Protein AF-A0A817LER4-F1 (afdb_monomer_lite)

pLDDT: mean 85.44, std 12.54, range [28.0, 98.25]

Structure (mmCIF, N/CA/C/O backbone):
data_AF-A0A817LER4-F1
#
_entry.id   AF-A0A817LER4-F1
#
loop_
_atom_site.group_PDB
_atom_site.id
_atom_site.type_symbol
_atom_site.label_atom_id
_atom_site.label_alt_id
_atom_site.label_comp_id
_atom_site.label_asym_id
_atom_site.label_entity_id
_atom_site.label_seq_id
_atom_site.pdbx_PDB_ins_code
_atom_site.Cartn_x
_atom_site.Cartn_y
_atom_site.Cartn_z
_atom_site.occupancy
_atom_site.B_iso_or_equiv
_atom_site.auth_seq_id
_atom_site.auth_comp_id
_atom_site.auth_asym_id
_atom_site.auth_atom_id
_atom_site.pdbx_PDB_model_num
ATOM 1 N N . MET A 1 1 ? 53.624 -15.789 -21.672 1.00 34.59 1 MET A N 1
ATOM 2 C CA . MET A 1 1 ? 54.115 -14.836 -20.657 1.00 34.59 1 MET A CA 1
ATOM 3 C C . MET A 1 1 ? 54.129 -13.471 -21.321 1.00 34.59 1 MET A C 1
ATOM 5 O O . MET A 1 1 ? 54.589 -13.402 -22.451 1.00 34.59 1 MET A O 1
ATOM 9 N N . ILE A 1 2 ? 53.613 -12.456 -20.626 1.00 28.00 2 ILE A N 1
ATOM 10 C CA . ILE A 1 2 ? 53.257 -11.099 -21.088 1.00 28.00 2 ILE A CA 1
ATOM 11 C C . ILE A 1 2 ? 51.826 -11.000 -21.645 1.00 28.00 2 ILE A C 1
ATOM 13 O O . ILE A 1 2 ? 51.548 -11.033 -22.838 1.00 28.00 2 ILE A O 1
ATOM 17 N N . THR A 1 3 ? 50.937 -10.946 -20.659 1.00 30.05 3 THR A N 1
ATOM 18 C CA . THR A 1 3 ? 49.631 -10.292 -20.584 1.00 30.05 3 THR A CA 1
ATOM 19 C C . THR A 1 3 ? 49.675 -8.839 -21.076 1.00 30.05 3 THR A C 1
ATOM 21 O O . THR A 1 3 ? 50.495 -8.068 -20.588 1.00 30.05 3 THR A O 1
ATOM 24 N N . HIS A 1 4 ? 48.749 -8.458 -21.956 1.00 29.52 4 HIS A N 1
ATOM 25 C CA . HIS A 1 4 ? 48.287 -7.074 -22.111 1.00 29.52 4 HIS A CA 1
ATOM 26 C C . HIS A 1 4 ? 46.760 -7.073 -21.941 1.00 29.52 4 HIS A C 1
ATOM 28 O O . HIS A 1 4 ? 46.001 -6.988 -22.900 1.00 29.52 4 HIS A O 1
ATOM 34 N N . GLU A 1 5 ? 46.321 -7.255 -20.693 1.00 28.02 5 GLU A N 1
ATOM 35 C CA . GLU A 1 5 ? 45.076 -6.662 -20.198 1.00 28.02 5 GLU A CA 1
ATOM 36 C C . GLU A 1 5 ? 45.418 -5.206 -19.863 1.00 28.02 5 GLU A C 1
ATOM 38 O O . GLU A 1 5 ? 45.852 -4.895 -18.757 1.00 28.02 5 GLU A O 1
ATOM 43 N N . GLU A 1 6 ? 45.343 -4.322 -20.857 1.00 29.69 6 GLU A N 1
ATOM 44 C CA . GLU A 1 6 ? 45.479 -2.881 -20.635 1.00 29.69 6 GLU A CA 1
ATOM 45 C C . GLU A 1 6 ? 44.135 -2.312 -20.158 1.00 29.69 6 GLU A C 1
ATOM 47 O O . GLU A 1 6 ? 43.203 -2.135 -20.938 1.00 29.69 6 GLU A O 1
ATOM 52 N N . ASP A 1 7 ? 44.040 -2.087 -18.845 1.00 28.27 7 ASP A N 1
ATOM 53 C CA . ASP A 1 7 ? 43.543 -0.862 -18.194 1.00 28.27 7 ASP A CA 1
ATOM 54 C C . ASP A 1 7 ? 42.328 -0.118 -18.805 1.00 28.27 7 ASP A C 1
ATOM 56 O O . ASP A 1 7 ? 42.275 1.113 -18.804 1.00 28.27 7 ASP A O 1
ATOM 60 N N . PHE A 1 8 ? 41.276 -0.818 -19.238 1.00 36.69 8 PHE A N 1
ATOM 61 C CA . PHE A 1 8 ? 39.975 -0.176 -19.514 1.00 36.69 8 PHE A CA 1
ATOM 62 C C . PHE A 1 8 ? 39.116 0.063 -18.256 1.00 36.69 8 PHE A C 1
ATOM 64 O O . PHE A 1 8 ? 38.039 0.653 -18.338 1.00 36.69 8 PHE A O 1
ATOM 71 N N . ASP A 1 9 ? 39.592 -0.340 -17.076 1.00 36.16 9 ASP A N 1
ATOM 72 C CA . ASP A 1 9 ? 38.748 -0.506 -15.886 1.00 36.16 9 ASP A CA 1
ATOM 73 C C . ASP A 1 9 ? 38.544 0.755 -15.019 1.00 36.16 9 ASP A C 1
ATOM 75 O O . ASP A 1 9 ? 37.943 0.687 -13.945 1.00 36.16 9 ASP A O 1
ATOM 79 N N . LYS A 1 10 ? 39.012 1.938 -15.449 1.00 40.97 10 LYS A N 1
ATOM 80 C CA . LYS A 1 10 ? 38.871 3.192 -14.667 1.00 40.97 10 LYS A CA 1
ATOM 81 C C . LYS A 1 10 ? 38.638 4.465 -15.489 1.00 40.97 10 LYS A C 1
ATOM 83 O O . LYS A 1 10 ? 39.016 5.555 -15.059 1.00 40.97 10 LYS A O 1
ATOM 88 N N . ALA A 1 11 ? 37.997 4.380 -16.650 1.00 45.31 11 ALA A N 1
ATOM 89 C CA . ALA A 1 11 ? 37.518 5.591 -17.315 1.00 45.31 11 ALA A CA 1
ATOM 90 C C . ALA A 1 11 ? 36.186 6.036 -16.684 1.00 45.31 11 ALA A C 1
ATOM 92 O O . ALA A 1 11 ? 35.140 5.453 -16.965 1.00 45.31 11 ALA A O 1
ATOM 93 N N . ASN A 1 12 ? 36.207 7.076 -15.841 1.00 52.34 12 ASN A N 1
ATOM 94 C CA . ASN A 1 12 ? 34.983 7.817 -15.528 1.00 52.34 12 ASN A CA 1
ATOM 95 C C . ASN A 1 12 ? 34.449 8.382 -16.846 1.00 52.34 12 ASN A C 1
ATOM 97 O O . ASN A 1 12 ? 35.072 9.254 -17.457 1.00 52.34 12 ASN A O 1
ATOM 101 N N . LEU A 1 13 ? 33.321 7.852 -17.313 1.00 62.56 13 LEU A N 1
ATOM 102 C CA . LEU A 1 13 ? 32.729 8.260 -18.578 1.00 62.56 13 LEU A CA 1
ATOM 103 C C . LEU A 1 13 ? 32.044 9.619 -18.372 1.00 62.56 13 LEU A C 1
ATOM 105 O O . LEU A 1 13 ? 30.875 9.692 -18.008 1.00 62.56 13 LEU A O 1
ATOM 109 N N . VAL A 1 14 ? 32.791 10.710 -18.545 1.00 65.00 14 VAL A N 1
ATOM 110 C CA . VAL A 1 14 ? 32.257 12.077 -18.487 1.00 65.00 14 VAL A CA 1
ATOM 111 C C . VAL A 1 14 ? 32.094 12.580 -19.916 1.00 65.00 14 VAL A C 1
ATOM 113 O O . VAL A 1 14 ? 33.062 12.943 -20.581 1.00 65.00 14 VAL A O 1
ATOM 116 N N . LEU A 1 15 ? 30.857 12.563 -20.413 1.00 71.38 15 LEU A N 1
ATOM 117 C CA . LEU A 1 15 ? 30.540 13.064 -21.749 1.00 71.38 15 LEU A CA 1
ATOM 118 C C . LEU A 1 15 ? 30.498 14.597 -21.748 1.00 71.38 15 LEU A C 1
ATOM 120 O O . LEU A 1 15 ? 29.840 15.213 -20.910 1.00 71.38 15 LEU A O 1
ATOM 124 N N . THR A 1 16 ? 31.171 15.217 -22.715 1.00 80.81 16 THR A N 1
ATOM 125 C CA . THR A 1 16 ? 31.078 16.663 -22.963 1.00 80.81 16 THR A CA 1
ATOM 126 C C . THR A 1 16 ? 29.700 17.039 -23.522 1.00 80.81 16 THR A C 1
ATOM 128 O O . THR A 1 16 ? 29.021 16.219 -24.137 1.00 80.81 16 THR A O 1
ATOM 131 N N . VAL A 1 17 ? 29.293 18.305 -23.387 1.00 78.94 17 VAL A N 1
ATOM 132 C CA . VAL A 1 17 ? 27.996 18.788 -23.910 1.00 78.94 17 VAL A CA 1
ATOM 133 C C . VAL A 1 17 ? 27.855 18.544 -25.421 1.00 78.94 17 VAL A C 1
ATOM 135 O O . VAL A 1 17 ? 26.780 18.176 -25.894 1.00 78.94 17 VAL A O 1
ATOM 138 N N . ASP A 1 18 ? 28.938 18.686 -26.186 1.00 76.81 18 ASP A N 1
ATOM 139 C CA . ASP A 1 18 ? 28.910 18.483 -27.639 1.00 76.81 18 ASP A CA 1
ATOM 140 C C . ASP A 1 18 ? 28.804 17.002 -28.025 1.00 76.81 18 ASP A C 1
ATOM 142 O O . ASP A 1 18 ? 28.073 16.657 -28.954 1.00 76.81 18 ASP A O 1
ATOM 146 N N . THR A 1 19 ? 29.455 16.106 -27.274 1.00 79.75 19 THR A N 1
ATOM 147 C CA . THR A 1 19 ? 29.302 14.654 -27.486 1.00 79.75 19 THR A CA 1
ATOM 148 C C . THR A 1 19 ? 27.905 14.176 -27.101 1.00 79.75 19 THR A C 1
ATOM 150 O O . THR A 1 19 ? 27.324 13.369 -27.823 1.00 79.75 19 THR A O 1
ATOM 153 N N . GLN A 1 20 ? 27.312 14.732 -26.040 1.00 80.25 20 GLN A N 1
ATOM 154 C CA . GLN A 1 20 ? 25.918 14.462 -25.677 1.00 80.25 20 GLN A CA 1
ATOM 155 C C . GLN A 1 20 ? 24.945 14.900 -26.777 1.00 80.25 20 GLN A C 1
ATOM 157 O O . GLN A 1 20 ? 24.068 14.127 -27.150 1.00 80.25 20 GLN A O 1
ATOM 162 N N . ARG A 1 21 ? 25.122 16.096 -27.354 1.00 80.38 21 ARG A N 1
ATOM 163 C CA . ARG A 1 21 ? 24.290 16.564 -28.479 1.00 80.38 21 ARG A CA 1
ATOM 164 C C . ARG A 1 21 ? 24.434 15.682 -29.719 1.00 80.38 21 ARG A C 1
ATOM 166 O O . ARG A 1 21 ? 23.433 15.379 -30.363 1.00 80.38 21 ARG A O 1
ATOM 173 N N . GLY A 1 22 ? 25.655 15.251 -30.038 1.00 80.12 22 GLY A N 1
ATOM 174 C CA . GLY A 1 22 ? 25.903 14.326 -31.147 1.00 80.12 22 GLY A CA 1
ATOM 175 C C . GLY A 1 22 ? 25.217 12.971 -30.946 1.00 80.12 22 GLY A C 1
ATOM 176 O O . GLY A 1 22 ? 24.545 12.478 -31.848 1.00 80.12 22 GLY A O 1
ATOM 177 N N . LEU A 1 23 ? 25.322 12.400 -29.743 1.00 81.69 23 LEU A N 1
ATOM 178 C CA . LEU A 1 23 ? 24.654 11.145 -29.384 1.00 81.69 23 LEU A CA 1
ATOM 179 C C . LEU A 1 23 ? 23.129 11.275 -29.380 1.00 81.69 23 LEU A C 1
ATOM 181 O O . LEU A 1 23 ? 22.441 10.366 -29.838 1.00 81.69 23 LEU A O 1
ATOM 185 N N . GLN A 1 24 ? 22.600 12.411 -28.926 1.00 82.75 24 GLN A N 1
ATOM 186 C CA . GLN A 1 24 ? 21.171 12.693 -28.990 1.00 82.75 24 GLN A CA 1
ATOM 187 C C . GLN A 1 24 ? 20.670 12.692 -30.441 1.00 82.75 24 GLN A C 1
ATOM 189 O O . GLN A 1 24 ? 19.695 12.013 -30.743 1.00 82.75 24 GLN A O 1
ATOM 194 N N . ALA A 1 25 ? 21.370 13.378 -31.350 1.00 81.31 25 ALA A N 1
ATOM 195 C CA . ALA A 1 25 ? 21.003 13.402 -32.766 1.00 81.31 25 ALA A CA 1
ATOM 196 C C . ALA A 1 25 ? 21.067 12.007 -33.415 1.00 81.31 25 ALA A C 1
ATOM 198 O O . ALA A 1 25 ? 20.229 11.675 -34.252 1.00 81.31 25 ALA A O 1
ATOM 199 N N . LEU A 1 26 ? 22.031 11.171 -33.011 1.00 82.19 26 LEU A N 1
ATOM 200 C CA . LEU A 1 26 ? 22.108 9.778 -33.456 1.00 82.19 26 LEU A CA 1
ATOM 201 C C . LEU A 1 26 ? 20.931 8.943 -32.941 1.00 82.19 26 LEU A C 1
ATOM 203 O O . LEU A 1 26 ? 20.368 8.172 -33.713 1.00 82.19 26 LEU A O 1
ATOM 207 N N . LEU A 1 27 ? 20.535 9.104 -31.676 1.00 81.31 27 LEU A N 1
ATOM 208 C CA . LEU A 1 27 ? 19.360 8.428 -31.119 1.00 81.31 27 LEU A CA 1
ATOM 209 C C . LEU A 1 27 ? 18.079 8.858 -31.837 1.00 81.31 27 LEU A C 1
ATOM 211 O O . LEU A 1 27 ? 17.308 8.000 -32.256 1.00 81.31 27 LEU A O 1
ATOM 215 N N . ASP A 1 28 ? 17.888 10.158 -32.056 1.00 81.62 28 ASP A N 1
ATOM 216 C CA . ASP A 1 28 ? 16.735 10.681 -32.796 1.00 81.62 28 ASP A CA 1
ATOM 217 C C . ASP A 1 28 ? 16.697 10.124 -34.233 1.00 81.62 28 ASP A C 1
ATOM 219 O O . ASP A 1 28 ? 15.633 9.768 -34.742 1.00 81.62 28 ASP A O 1
ATOM 223 N N . TYR A 1 29 ? 17.861 9.963 -34.873 1.00 81.50 29 TYR A N 1
ATOM 224 C CA . TYR A 1 29 ? 17.974 9.346 -36.195 1.00 81.50 29 TYR A CA 1
ATOM 225 C C . TYR A 1 29 ? 17.681 7.836 -36.183 1.00 81.50 29 TYR A C 1
ATOM 227 O O . TYR A 1 29 ? 16.983 7.346 -37.067 1.00 81.50 29 TYR A O 1
ATOM 235 N N . ILE A 1 30 ? 18.148 7.094 -35.174 1.00 78.88 30 ILE A N 1
ATOM 236 C CA . ILE A 1 30 ? 17.827 5.666 -34.978 1.00 78.88 30 ILE A CA 1
ATOM 237 C C . ILE A 1 30 ? 16.314 5.473 -34.825 1.00 78.88 30 ILE A C 1
ATOM 239 O O . ILE A 1 30 ? 15.735 4.581 -35.450 1.00 78.88 30 ILE A O 1
ATOM 243 N N . ILE A 1 31 ? 15.669 6.341 -34.040 1.00 76.50 31 ILE A N 1
ATOM 244 C CA . ILE A 1 31 ? 14.214 6.347 -33.851 1.00 76.50 31 ILE A CA 1
ATOM 245 C C . ILE A 1 31 ? 13.513 6.662 -35.180 1.00 76.50 31 ILE A C 1
ATOM 247 O O . ILE A 1 31 ? 12.566 5.970 -35.553 1.00 76.50 31 ILE A O 1
ATOM 251 N N . TYR A 1 32 ? 14.001 7.658 -35.928 1.00 79.50 32 TYR A N 1
ATOM 252 C CA . TYR A 1 32 ? 13.469 8.027 -37.244 1.00 79.50 32 TYR A CA 1
ATOM 253 C C . TYR A 1 32 ? 13.571 6.893 -38.276 1.00 79.50 32 TYR A C 1
ATOM 255 O O . TYR A 1 32 ? 12.651 6.698 -39.069 1.00 79.50 32 TYR A O 1
ATOM 263 N N . LEU A 1 33 ? 14.654 6.110 -38.245 1.00 79.50 33 LEU A N 1
ATOM 264 C CA . LEU A 1 33 ? 14.841 4.943 -39.113 1.00 79.50 33 LEU A CA 1
ATOM 265 C C . LEU A 1 33 ? 13.894 3.775 -38.788 1.00 79.50 33 LEU A C 1
ATOM 267 O O . LEU A 1 33 ? 13.861 2.797 -39.533 1.00 79.50 33 LEU A O 1
ATOM 271 N N . GLY A 1 34 ? 13.121 3.859 -37.701 1.00 72.75 34 GLY A N 1
ATOM 272 C CA . GLY A 1 34 ? 12.169 2.823 -37.311 1.00 72.75 34 GLY A CA 1
ATOM 273 C C . GLY A 1 34 ? 12.826 1.577 -36.719 1.00 72.75 34 GLY A C 1
ATOM 274 O O . GLY A 1 34 ? 12.199 0.516 -36.699 1.00 72.75 34 GLY A O 1
ATOM 275 N N . ILE A 1 35 ? 14.069 1.689 -36.231 1.00 75.44 35 ILE A N 1
ATOM 276 C CA . ILE A 1 35 ? 14.719 0.605 -35.489 1.00 75.44 35 ILE A CA 1
ATOM 277 C C . ILE A 1 35 ? 13.890 0.349 -34.230 1.00 75.44 35 ILE A C 1
ATOM 279 O O . ILE A 1 35 ? 13.646 1.250 -33.418 1.00 75.44 35 ILE A O 1
ATOM 283 N N . LYS A 1 36 ? 13.409 -0.887 -34.089 1.00 69.81 36 LYS A N 1
ATOM 284 C CA . LYS A 1 36 ? 12.540 -1.267 -32.977 1.00 69.81 36 LYS A CA 1
ATOM 285 C C . LYS A 1 36 ? 13.350 -1.336 -31.690 1.00 69.81 36 LYS A C 1
ATOM 287 O O . LYS A 1 36 ? 14.456 -1.872 -31.678 1.00 69.81 36 LYS A O 1
ATOM 292 N N . ALA A 1 37 ? 12.747 -0.891 -30.589 1.00 70.69 37 ALA A N 1
ATOM 293 C CA . ALA A 1 37 ? 13.345 -0.991 -29.257 1.00 70.69 37 ALA A CA 1
ATOM 294 C C . ALA A 1 37 ? 13.831 -2.413 -28.930 1.00 70.69 37 ALA A C 1
ATOM 296 O O . ALA A 1 37 ? 14.888 -2.579 -28.326 1.00 70.69 37 ALA A O 1
ATOM 297 N N . ASN A 1 38 ? 13.111 -3.429 -29.412 1.00 68.88 38 ASN A N 1
ATOM 298 C CA . ASN A 1 38 ? 13.423 -4.846 -29.215 1.00 68.88 38 ASN A CA 1
ATOM 299 C C . ASN A 1 38 ? 14.817 -5.264 -29.702 1.00 68.88 38 ASN A C 1
ATOM 301 O O . ASN A 1 38 ? 15.388 -6.206 -29.170 1.00 68.88 38 ASN A O 1
ATOM 305 N N . GLU A 1 39 ? 15.383 -4.587 -30.700 1.00 70.94 39 GLU A N 1
ATOM 306 C CA . GLU A 1 39 ? 16.699 -4.956 -31.236 1.00 70.94 39 GLU A CA 1
ATOM 307 C C . GLU A 1 39 ? 17.850 -4.416 -30.377 1.00 70.94 39 GLU A C 1
ATOM 309 O O . GLU A 1 39 ? 18.959 -4.944 -30.411 1.00 70.94 39 GLU A O 1
ATOM 314 N N . VAL A 1 40 ? 17.594 -3.381 -29.572 1.00 71.38 40 VAL A N 1
ATOM 315 C CA . VAL A 1 40 ? 18.627 -2.681 -28.792 1.00 71.38 40 VAL A CA 1
ATOM 316 C C . VAL A 1 40 ? 18.485 -2.945 -27.290 1.00 71.38 40 VAL A C 1
ATOM 318 O O . VAL A 1 40 ? 19.470 -2.948 -26.555 1.00 71.38 40 VAL A O 1
ATOM 321 N N . LEU A 1 41 ? 17.271 -3.205 -26.808 1.00 72.56 41 LEU A N 1
ATOM 322 C CA . LEU A 1 41 ? 16.979 -3.439 -25.393 1.00 72.56 41 LEU A CA 1
ATOM 323 C C . LEU A 1 41 ? 17.738 -4.592 -24.730 1.00 72.56 41 LEU A C 1
ATOM 325 O O . LEU A 1 41 ? 18.143 -4.411 -23.580 1.00 72.56 41 LEU A O 1
ATOM 329 N N . PRO A 1 42 ? 18.028 -5.722 -25.402 1.00 74.50 42 PRO A N 1
ATOM 330 C CA . PRO A 1 42 ? 18.864 -6.765 -24.811 1.00 74.50 42 PRO A CA 1
ATOM 331 C C . PRO A 1 42 ? 20.236 -6.249 -24.353 1.00 74.50 42 PRO A C 1
ATOM 333 O O . PRO A 1 42 ? 20.791 -6.756 -23.380 1.00 74.50 42 PRO A O 1
ATOM 336 N N . TYR A 1 43 ? 20.766 -5.199 -24.993 1.00 74.00 43 TYR A N 1
ATOM 337 C CA . TYR A 1 43 ? 22.017 -4.552 -24.588 1.00 74.00 43 TYR A CA 1
ATOM 338 C C . TYR A 1 43 ? 21.854 -3.652 -23.353 1.00 74.00 43 TYR A C 1
ATOM 340 O O . TYR A 1 43 ? 22.797 -3.508 -22.577 1.00 74.00 43 TYR A O 1
ATOM 348 N N . PHE A 1 44 ? 20.662 -3.093 -23.117 1.00 72.31 44 PHE A N 1
ATOM 349 C CA . PHE A 1 44 ? 20.359 -2.314 -21.908 1.00 72.31 44 PHE A CA 1
ATOM 350 C C . PHE A 1 44 ? 20.253 -3.189 -20.654 1.00 72.31 44 PHE A C 1
ATOM 352 O O . PHE A 1 44 ? 20.503 -2.700 -19.553 1.00 72.31 44 PHE A O 1
ATOM 359 N N . PHE A 1 45 ? 19.913 -4.470 -20.812 1.00 71.38 45 PHE A N 1
ATOM 360 C CA . PHE A 1 45 ? 19.793 -5.429 -19.708 1.00 71.38 45 PHE A CA 1
ATOM 361 C C . PHE A 1 45 ? 21.112 -6.106 -19.324 1.00 71.38 45 PHE A C 1
ATOM 363 O O . PHE A 1 45 ? 21.148 -6.882 -18.369 1.00 71.38 45 PHE A O 1
ATOM 370 N N . GLN A 1 46 ? 22.205 -5.816 -20.034 1.00 70.75 46 GLN A N 1
ATOM 371 C CA . GLN A 1 46 ? 23.510 -6.378 -19.709 1.00 70.75 46 GLN A CA 1
ATOM 372 C C . GLN A 1 46 ? 24.030 -5.828 -18.378 1.00 70.75 46 GLN A C 1
ATOM 374 O O . GLN A 1 46 ? 24.019 -4.624 -18.124 1.00 70.75 46 GLN A O 1
ATOM 379 N N . SER A 1 47 ? 24.574 -6.719 -17.548 1.00 64.06 47 SER A N 1
ATOM 380 C CA . SER A 1 47 ? 25.129 -6.412 -16.222 1.00 64.06 47 SER A CA 1
ATOM 381 C C . SER A 1 47 ? 26.440 -5.611 -16.249 1.00 64.06 47 SER A C 1
ATOM 383 O O . SER A 1 47 ? 27.120 -5.529 -15.226 1.00 64.06 47 SER A O 1
ATOM 385 N N . ASN A 1 48 ? 26.814 -5.025 -17.388 1.00 71.06 48 ASN A N 1
ATOM 386 C CA . ASN A 1 48 ? 28.043 -4.254 -17.539 1.00 71.06 48 ASN A CA 1
ATOM 387 C C . ASN A 1 48 ? 27.938 -2.973 -16.704 1.00 71.06 48 ASN A C 1
ATOM 389 O O . ASN A 1 48 ? 27.099 -2.103 -16.966 1.00 71.06 48 ASN A O 1
ATOM 393 N N . ARG A 1 49 ? 28.773 -2.883 -15.666 1.00 71.25 49 ARG A N 1
ATOM 394 C CA . ARG A 1 49 ? 28.792 -1.762 -14.724 1.00 71.25 49 ARG A CA 1
ATOM 395 C C . ARG A 1 49 ? 29.851 -0.748 -15.122 1.00 71.25 49 ARG A C 1
ATOM 397 O O . ARG A 1 49 ? 30.948 -1.121 -15.518 1.00 71.25 49 ARG A O 1
ATOM 404 N N . ILE A 1 50 ? 29.521 0.523 -14.956 1.00 75.12 50 ILE A N 1
ATOM 405 C CA . ILE A 1 50 ? 30.424 1.651 -15.157 1.00 75.12 50 ILE A CA 1
ATOM 406 C C . ILE A 1 50 ? 30.450 2.528 -13.907 1.00 75.12 50 ILE A C 1
ATOM 408 O O . ILE A 1 50 ? 29.435 2.688 -13.219 1.00 75.12 50 ILE A O 1
ATOM 412 N N . HIS A 1 51 ? 31.618 3.105 -13.627 1.00 70.94 51 HIS A N 1
ATOM 413 C CA . HIS A 1 51 ? 31.775 4.122 -12.595 1.00 70.94 51 HIS A CA 1
ATOM 414 C C . HIS A 1 51 ? 31.371 5.485 -13.161 1.00 70.94 51 HIS A C 1
ATOM 416 O O . HIS A 1 51 ? 31.843 5.910 -14.216 1.00 70.94 51 HIS A O 1
ATOM 422 N N . THR A 1 52 ? 30.476 6.162 -12.451 1.00 67.31 52 THR A N 1
ATOM 423 C CA . THR A 1 52 ? 30.035 7.529 -12.745 1.00 67.31 52 THR A CA 1
ATOM 424 C C . THR A 1 52 ? 30.265 8.408 -11.523 1.00 67.31 52 THR A C 1
ATOM 426 O O . THR A 1 52 ? 30.460 7.895 -10.420 1.00 67.31 52 THR A O 1
ATOM 429 N N . ASP A 1 53 ? 30.153 9.727 -11.681 1.00 63.50 53 ASP A N 1
ATOM 430 C CA . ASP A 1 53 ? 30.243 10.678 -10.560 1.00 63.50 53 ASP A CA 1
ATOM 431 C C . ASP A 1 53 ? 29.183 10.415 -9.469 1.00 63.50 53 ASP A C 1
ATOM 433 O O . ASP A 1 53 ? 29.373 10.763 -8.307 1.00 63.50 53 ASP A O 1
ATOM 437 N N . SER A 1 54 ? 28.077 9.750 -9.830 1.00 61.25 54 SER A N 1
ATOM 438 C CA . SER A 1 54 ? 27.004 9.319 -8.922 1.00 61.25 54 SER A CA 1
ATOM 439 C C . SER A 1 54 ? 27.198 7.923 -8.308 1.00 61.25 54 SER A C 1
ATOM 441 O O . SER A 1 54 ? 26.329 7.451 -7.576 1.00 61.25 54 SER A O 1
ATOM 443 N N . GLY A 1 55 ? 28.319 7.255 -8.597 1.00 70.25 55 GLY A N 1
ATOM 444 C CA . GLY A 1 55 ? 28.624 5.891 -8.164 1.00 70.25 55 GLY A CA 1
ATOM 445 C C . GLY A 1 55 ? 28.541 4.855 -9.290 1.00 70.25 55 GLY A C 1
ATOM 446 O O . GLY A 1 55 ? 28.560 5.184 -10.479 1.00 70.25 55 GLY A O 1
ATOM 447 N N . MET A 1 56 ? 28.475 3.579 -8.910 1.00 71.88 56 MET A N 1
ATOM 448 C CA . MET A 1 56 ? 28.384 2.454 -9.846 1.00 71.88 56 MET A CA 1
ATOM 449 C C . MET A 1 56 ? 26.970 2.289 -10.404 1.00 71.88 56 MET A C 1
ATOM 451 O O . MET A 1 56 ? 26.009 2.173 -9.647 1.00 71.88 56 MET A O 1
ATOM 455 N N . THR A 1 57 ? 26.844 2.222 -11.727 1.00 70.62 57 THR A N 1
ATOM 456 C CA . THR A 1 57 ? 25.564 2.049 -12.437 1.00 70.62 57 THR A CA 1
ATOM 457 C C . THR A 1 57 ? 25.745 1.118 -13.637 1.00 70.62 57 THR A C 1
ATOM 459 O O . THR A 1 57 ? 26.873 0.848 -14.041 1.00 70.62 57 THR A O 1
ATOM 462 N N . THR A 1 58 ? 24.665 0.587 -14.211 1.00 76.94 58 THR A N 1
ATOM 463 C CA . THR A 1 58 ? 24.758 -0.166 -15.477 1.00 76.94 58 THR A CA 1
ATOM 464 C C . THR A 1 58 ? 24.839 0.792 -16.664 1.00 76.94 58 THR A C 1
ATOM 466 O O . THR A 1 58 ? 24.338 1.917 -16.594 1.00 76.94 58 THR A O 1
ATOM 469 N N . ILE A 1 59 ? 25.432 0.351 -17.776 1.00 77.19 59 ILE A N 1
ATOM 470 C CA . ILE A 1 59 ? 25.462 1.147 -19.017 1.00 77.19 59 ILE A CA 1
ATOM 471 C C . ILE A 1 59 ? 24.038 1.538 -19.438 1.00 77.19 59 ILE A C 1
ATOM 473 O O . ILE A 1 59 ? 23.788 2.697 -19.768 1.00 77.19 59 ILE A O 1
ATOM 477 N N . GLY A 1 60 ? 23.087 0.601 -19.352 1.00 77.06 60 GLY A N 1
ATOM 478 C CA . GLY A 1 60 ? 21.695 0.850 -19.713 1.00 77.06 60 GLY A CA 1
ATOM 479 C C . GLY A 1 60 ? 21.034 1.931 -18.853 1.00 77.06 60 GLY A C 1
ATOM 480 O O . GLY A 1 60 ? 20.426 2.861 -19.383 1.00 77.06 60 GLY A O 1
ATOM 481 N N . THR A 1 61 ? 21.201 1.866 -17.529 1.00 75.50 61 THR A N 1
ATOM 482 C CA . THR A 1 61 ? 20.660 2.880 -16.605 1.00 75.50 61 THR A CA 1
ATOM 483 C C . THR A 1 61 ? 21.337 4.240 -16.763 1.00 75.50 61 THR A C 1
ATOM 485 O O . THR A 1 61 ? 20.676 5.273 -16.634 1.00 75.50 61 THR A O 1
ATOM 488 N N . TYR A 1 62 ? 22.632 4.270 -17.082 1.00 79.00 62 TYR A N 1
ATOM 489 C CA . TYR A 1 62 ? 23.352 5.512 -17.357 1.00 79.00 62 TYR A CA 1
ATOM 490 C C . TYR A 1 62 ? 22.870 6.189 -18.643 1.00 79.00 62 TYR A C 1
ATOM 492 O O . TYR A 1 62 ? 22.503 7.363 -18.607 1.00 79.00 62 TYR A O 1
ATOM 500 N N . LEU A 1 63 ? 22.777 5.446 -19.752 1.00 79.56 63 LEU A N 1
ATOM 501 C CA . LEU A 1 63 ? 22.251 5.960 -21.021 1.00 79.56 63 LEU A CA 1
ATOM 502 C C . LEU A 1 63 ? 20.813 6.462 -20.872 1.00 79.56 63 LEU A C 1
ATOM 504 O O . LEU A 1 63 ? 20.497 7.559 -21.331 1.00 79.56 63 LEU A O 1
ATOM 508 N N . LEU A 1 64 ? 19.970 5.706 -20.163 1.00 80.19 64 LEU A N 1
ATOM 509 C CA . LEU A 1 64 ? 18.601 6.109 -19.847 1.00 80.19 64 LEU A CA 1
ATOM 510 C C . LEU A 1 64 ? 18.558 7.411 -19.029 1.00 80.19 64 LEU A C 1
ATOM 512 O O . LEU A 1 64 ? 17.677 8.238 -19.232 1.00 80.19 64 LEU A O 1
ATOM 516 N N . THR A 1 65 ? 19.523 7.630 -18.135 1.00 80.19 65 THR A N 1
ATOM 517 C CA . THR A 1 65 ? 19.619 8.867 -17.344 1.00 80.19 65 THR A CA 1
ATOM 518 C C . THR A 1 65 ? 20.139 10.052 -18.163 1.00 80.19 65 THR A C 1
ATOM 520 O O . THR A 1 65 ? 19.773 11.192 -17.879 1.00 80.19 65 THR A O 1
ATOM 523 N N . LEU A 1 66 ? 20.966 9.818 -19.178 1.00 81.75 66 LEU A N 1
ATOM 524 C CA . LEU A 1 66 ? 21.464 10.875 -20.059 1.00 81.75 66 LEU A CA 1
ATOM 525 C C . LEU A 1 66 ? 20.418 11.316 -21.088 1.00 81.75 66 LEU A C 1
ATOM 527 O O . LEU A 1 66 ? 20.219 12.512 -21.284 1.00 81.75 66 LEU A O 1
ATOM 531 N N . PHE A 1 67 ? 19.718 10.363 -21.705 1.00 83.06 67 PHE A N 1
ATOM 532 C CA . PHE A 1 67 ? 18.783 10.601 -22.813 1.00 83.06 67 PHE A CA 1
ATOM 533 C C . PHE A 1 67 ? 17.348 10.221 -22.429 1.00 83.06 67 PHE A C 1
ATOM 535 O O . PHE A 1 67 ? 16.653 9.499 -23.146 1.00 83.06 67 PHE A O 1
ATOM 542 N N . LYS A 1 68 ? 16.922 10.696 -21.252 1.00 82.62 68 LYS A N 1
ATOM 543 C CA . LYS A 1 68 ? 15.659 10.328 -20.585 1.00 82.62 68 LYS A CA 1
ATOM 544 C C . LYS A 1 68 ? 14.457 10.432 -21.511 1.00 82.62 68 LYS A C 1
ATOM 546 O O . LYS A 1 68 ? 13.727 9.457 -21.672 1.00 82.62 6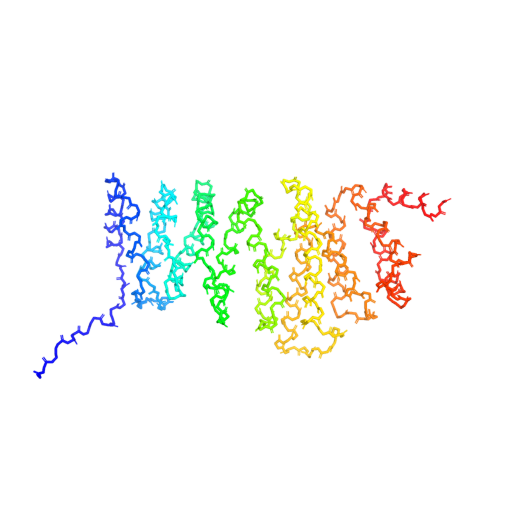8 LYS A O 1
ATOM 551 N N . HIS A 1 69 ? 14.282 11.594 -22.134 1.00 81.19 69 HIS A N 1
ATOM 552 C CA . HIS A 1 69 ? 13.121 11.882 -22.965 1.00 81.19 69 HIS A CA 1
ATOM 553 C C . HIS A 1 69 ? 13.119 11.044 -24.250 1.00 81.19 69 HIS A C 1
ATOM 555 O O . HIS A 1 69 ? 12.110 10.425 -24.580 1.00 81.19 69 HIS A O 1
ATOM 561 N N . GLN A 1 70 ? 14.252 10.972 -24.956 1.00 83.12 70 GLN A N 1
ATOM 562 C CA . GLN A 1 70 ? 14.381 10.237 -26.219 1.00 83.12 70 GLN A CA 1
ATOM 563 C C . GLN A 1 70 ? 14.135 8.747 -26.010 1.00 83.12 70 GLN A C 1
ATOM 565 O O . GLN A 1 70 ? 13.292 8.160 -26.684 1.00 83.12 70 GLN A O 1
ATOM 570 N N . ILE A 1 71 ? 14.831 8.149 -25.039 1.00 81.31 71 ILE A N 1
ATOM 571 C CA . ILE A 1 71 ? 14.727 6.715 -24.775 1.00 81.31 71 ILE A CA 1
ATOM 572 C C . ILE A 1 71 ? 13.334 6.389 -24.241 1.00 81.31 71 ILE A C 1
ATOM 574 O O . ILE A 1 71 ? 12.700 5.474 -24.748 1.00 81.31 71 ILE A O 1
ATOM 578 N N . THR A 1 72 ? 12.800 7.147 -23.281 1.00 80.75 72 THR A N 1
ATOM 579 C CA . THR A 1 72 ? 11.478 6.830 -22.717 1.00 80.75 72 THR A CA 1
ATOM 580 C C . THR A 1 72 ? 10.355 7.032 -23.738 1.00 80.75 72 THR A C 1
ATOM 582 O O . THR A 1 72 ? 9.450 6.204 -23.801 1.00 80.75 72 THR A O 1
ATOM 585 N N . SER A 1 73 ? 10.422 8.065 -24.586 1.00 80.50 73 SER A N 1
ATOM 586 C CA . SER A 1 73 ? 9.463 8.248 -25.685 1.00 80.50 73 SER A CA 1
ATOM 587 C C . SER A 1 73 ? 9.551 7.106 -2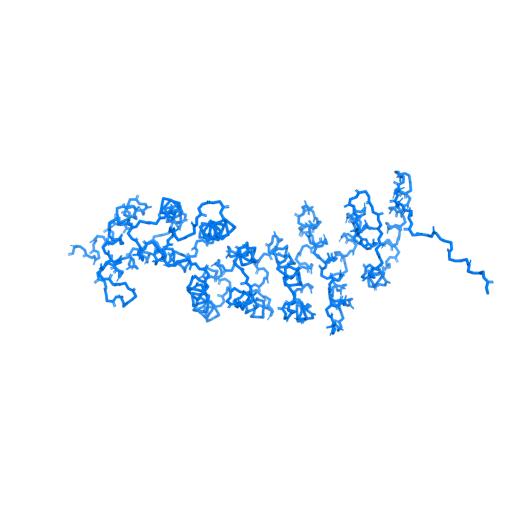6.701 1.00 80.50 73 SER A C 1
ATOM 589 O O . SER A 1 73 ? 8.534 6.524 -27.072 1.00 80.50 73 SER A O 1
ATOM 591 N N . TRP A 1 74 ? 10.764 6.704 -27.086 1.00 80.38 74 TRP A N 1
ATOM 592 C CA . TRP A 1 74 ? 10.978 5.581 -28.001 1.00 80.38 74 TRP A CA 1
ATOM 593 C C . TRP A 1 74 ? 10.464 4.246 -27.451 1.00 80.38 74 TRP A C 1
ATOM 595 O O . TRP A 1 74 ? 9.771 3.509 -28.157 1.00 80.38 74 TRP A O 1
ATOM 605 N N . LEU A 1 75 ? 10.738 3.962 -26.173 1.00 80.44 75 LEU A N 1
ATOM 606 C CA . LEU A 1 75 ? 10.199 2.798 -25.467 1.00 80.44 75 LEU A CA 1
ATOM 607 C C . LEU A 1 75 ? 8.670 2.851 -25.393 1.00 80.44 75 LEU A C 1
ATOM 609 O O . LEU A 1 75 ? 8.004 1.839 -25.599 1.00 80.44 75 LEU A O 1
ATOM 613 N N . GLY A 1 76 ? 8.111 4.035 -25.144 1.00 75.44 76 GLY A N 1
ATOM 614 C CA . GLY A 1 76 ? 6.671 4.258 -25.069 1.00 75.44 76 GLY A CA 1
ATOM 615 C C . GLY A 1 76 ? 5.937 3.984 -26.382 1.00 75.44 76 GLY A C 1
ATOM 616 O O . GLY A 1 76 ? 4.821 3.485 -26.354 1.00 75.44 76 GLY A O 1
ATOM 617 N N . ILE A 1 77 ? 6.561 4.243 -27.536 1.00 75.25 77 ILE A N 1
ATOM 618 C CA . ILE A 1 77 ? 5.967 3.969 -28.860 1.00 75.25 77 ILE A CA 1
ATOM 619 C C . ILE A 1 77 ? 5.976 2.464 -29.193 1.00 75.25 77 ILE A C 1
ATOM 621 O O . ILE A 1 77 ? 5.231 2.016 -30.064 1.00 75.25 77 ILE A O 1
ATOM 625 N N . THR A 1 78 ? 6.774 1.660 -28.482 1.00 72.44 78 THR A N 1
ATOM 626 C CA . THR A 1 78 ? 6.917 0.215 -28.726 1.00 72.44 78 THR A CA 1
ATOM 627 C C . THR A 1 78 ? 6.553 -0.598 -27.481 1.00 72.44 78 THR A C 1
ATOM 629 O O . THR A 1 78 ? 7.376 -1.378 -27.032 1.00 72.44 78 THR A O 1
ATOM 632 N N . PRO A 1 79 ? 5.358 -0.478 -26.880 1.00 66.25 79 PRO A N 1
ATOM 633 C CA . PRO A 1 79 ? 5.073 -1.038 -25.552 1.00 66.25 79 PRO A CA 1
ATOM 634 C C . PRO A 1 79 ? 5.220 -2.564 -25.450 1.00 66.25 79 PRO A C 1
ATOM 636 O O . PRO A 1 79 ? 5.524 -3.074 -24.369 1.00 66.25 79 PRO A O 1
ATOM 639 N N . GLN A 1 80 ? 5.098 -3.286 -26.573 1.00 72.62 80 GLN A N 1
ATOM 640 C CA . GLN A 1 80 ? 5.468 -4.702 -26.659 1.00 72.62 80 GLN A CA 1
ATOM 641 C C . GLN A 1 80 ? 6.917 -4.976 -26.243 1.00 72.62 80 GLN A C 1
ATOM 643 O O . GLN A 1 80 ? 7.248 -6.109 -25.937 1.00 72.62 80 GLN A O 1
ATOM 648 N N . PHE A 1 81 ? 7.794 -3.977 -26.153 1.00 76.75 81 PHE A N 1
ATOM 649 C CA . PHE A 1 81 ? 9.165 -4.200 -25.724 1.00 76.75 81 PHE A CA 1
ATOM 650 C C . PHE A 1 81 ? 9.259 -4.848 -24.343 1.00 76.75 81 PHE A C 1
ATOM 652 O O . PHE A 1 81 ? 10.173 -5.633 -24.100 1.00 76.75 81 PHE A O 1
ATOM 659 N N . ILE A 1 82 ? 8.330 -4.547 -23.436 1.00 79.56 82 ILE A N 1
ATOM 660 C CA . ILE A 1 82 ? 8.338 -5.168 -22.111 1.00 79.56 82 ILE A CA 1
ATOM 661 C C . ILE A 1 82 ? 7.971 -6.645 -22.257 1.00 79.56 82 ILE A C 1
ATOM 663 O O . ILE A 1 82 ? 8.657 -7.503 -21.721 1.00 79.56 82 ILE A O 1
ATOM 667 N N . THR A 1 83 ? 6.948 -6.970 -23.042 1.00 80.62 83 THR A N 1
ATOM 668 C CA . THR A 1 83 ? 6.541 -8.366 -23.250 1.00 80.62 83 THR A CA 1
ATOM 669 C C . THR A 1 83 ? 7.569 -9.166 -24.046 1.00 80.62 83 THR A C 1
ATOM 671 O O . THR A 1 83 ? 7.855 -10.311 -23.708 1.00 80.62 83 THR A O 1
ATOM 674 N N . ASP A 1 84 ? 8.178 -8.549 -25.053 1.00 76.56 84 ASP A N 1
ATOM 675 C CA . ASP A 1 84 ? 9.056 -9.208 -26.017 1.00 76.56 84 ASP A CA 1
ATOM 676 C C . ASP A 1 84 ? 10.473 -9.409 -25.471 1.00 76.56 84 ASP A C 1
ATOM 678 O O . ASP A 1 84 ? 11.138 -10.376 -25.836 1.00 76.56 84 ASP A O 1
ATOM 682 N N . ASN A 1 85 ? 10.949 -8.508 -24.602 1.00 72.44 85 ASN A N 1
ATOM 683 C CA . ASN A 1 85 ? 12.329 -8.540 -24.104 1.00 72.44 85 ASN A CA 1
ATOM 684 C C . ASN A 1 85 ? 12.452 -9.017 -22.655 1.00 72.44 85 ASN A C 1
ATOM 686 O O . ASN A 1 85 ? 13.567 -9.311 -22.228 1.00 72.44 85 ASN A O 1
ATOM 690 N N . VAL A 1 86 ? 11.356 -9.090 -21.888 1.00 73.44 86 VAL A N 1
ATOM 691 C CA . VAL A 1 86 ? 11.417 -9.694 -20.548 1.00 73.44 86 VAL A CA 1
ATOM 692 C C . VAL A 1 86 ? 11.508 -11.224 -20.666 1.00 73.44 86 VAL A C 1
ATOM 694 O O . VAL A 1 86 ? 12.254 -11.812 -19.897 1.00 73.44 86 VAL A O 1
ATOM 697 N N . GLY A 1 87 ? 10.939 -11.856 -21.704 1.00 67.88 87 GLY A N 1
ATOM 698 C CA . GLY A 1 87 ? 11.192 -13.268 -22.046 1.00 67.88 87 GLY A CA 1
ATOM 699 C C . GLY A 1 87 ? 10.956 -14.274 -20.903 1.00 67.88 87 GLY A C 1
ATOM 700 O O . GLY A 1 87 ? 10.410 -13.952 -19.851 1.00 67.88 87 GLY A O 1
ATOM 701 N N . GLU A 1 88 ? 11.359 -15.533 -21.086 1.00 68.44 88 GLU A N 1
ATOM 702 C CA . GLU A 1 88 ? 11.328 -16.520 -19.995 1.00 68.44 88 GLU A CA 1
ATOM 703 C C . GLU A 1 88 ? 12.499 -16.287 -19.027 1.00 68.44 88 GLU A C 1
ATOM 705 O O . GLU A 1 88 ? 13.584 -16.854 -19.174 1.00 68.44 88 GLU A O 1
ATOM 710 N N . ILE A 1 89 ? 12.286 -15.429 -18.025 1.00 76.75 89 ILE A N 1
ATOM 711 C CA . ILE A 1 89 ? 13.236 -15.244 -16.923 1.00 76.75 89 ILE A CA 1
ATOM 712 C C . ILE A 1 89 ? 13.144 -16.437 -15.980 1.00 76.75 89 ILE A C 1
ATOM 714 O O . ILE A 1 89 ? 12.155 -16.610 -15.271 1.00 76.75 89 ILE A O 1
ATOM 718 N N . ASN A 1 90 ? 14.222 -17.215 -15.916 1.00 70.69 90 ASN A N 1
ATOM 719 C CA . ASN A 1 90 ? 14.290 -18.408 -15.071 1.00 70.69 90 ASN A CA 1
ATOM 720 C C . ASN A 1 90 ? 15.232 -18.247 -13.866 1.00 70.69 90 ASN A C 1
ATOM 722 O O . ASN A 1 90 ? 15.315 -19.145 -13.029 1.00 70.69 90 ASN A O 1
ATOM 726 N N . SER A 1 91 ? 15.949 -17.121 -13.748 1.00 82.75 91 SER A N 1
ATOM 727 C CA . SER A 1 91 ? 16.883 -16.880 -12.643 1.00 82.75 91 SER A CA 1
ATOM 728 C C . SER A 1 91 ? 16.787 -15.471 -12.056 1.00 82.75 91 SER A C 1
ATOM 730 O O . SER A 1 91 ? 16.462 -14.493 -12.730 1.00 82.75 91 SER A O 1
ATOM 732 N N . VAL A 1 92 ? 17.132 -15.362 -10.772 1.00 84.00 92 VAL A N 1
ATOM 733 C CA . VAL A 1 92 ? 17.215 -14.085 -10.046 1.00 84.00 92 VAL A CA 1
ATOM 734 C C . VAL A 1 92 ? 18.223 -13.129 -10.698 1.00 84.00 92 VAL A C 1
ATOM 736 O O . VAL A 1 92 ? 17.966 -11.931 -10.796 1.00 84.00 92 VAL A O 1
ATOM 739 N N . GLU A 1 93 ? 19.356 -13.646 -11.180 1.00 83.44 93 GLU A N 1
ATOM 740 C CA . GLU A 1 93 ? 20.430 -12.842 -11.780 1.00 83.44 93 GLU A CA 1
ATOM 741 C C . GLU A 1 93 ? 20.005 -12.153 -13.078 1.00 83.44 93 GLU A C 1
ATOM 743 O O . GLU A 1 93 ? 20.417 -11.022 -13.323 1.00 83.44 93 GLU A O 1
ATOM 748 N N . GLN A 1 94 ? 19.146 -12.799 -13.869 1.00 82.12 94 GLN A N 1
ATOM 749 C CA . GLN A 1 94 ? 18.543 -12.206 -15.064 1.00 82.12 94 GLN A CA 1
ATOM 750 C C . GLN A 1 94 ? 17.430 -11.218 -14.698 1.00 82.12 94 GLN A C 1
ATOM 752 O O . GLN A 1 94 ? 17.299 -10.163 -15.314 1.00 82.12 94 GLN A O 1
ATOM 757 N N . CYS A 1 95 ? 16.653 -11.527 -13.656 1.00 87.00 95 CYS A N 1
ATOM 758 C CA . CYS A 1 95 ? 15.512 -10.716 -13.241 1.00 87.00 95 CYS A CA 1
ATOM 759 C C . CYS A 1 95 ? 15.918 -9.341 -12.679 1.00 87.00 95 CYS A C 1
ATOM 761 O O . CYS A 1 95 ? 15.304 -8.323 -13.004 1.00 87.00 95 CYS A O 1
ATOM 763 N N . ARG A 1 96 ? 16.980 -9.286 -11.862 1.00 88.06 96 ARG A N 1
ATOM 764 C CA . ARG A 1 96 ? 17.459 -8.053 -11.203 1.00 88.06 96 ARG A CA 1
ATOM 765 C C . ARG A 1 96 ? 17.710 -6.874 -12.160 1.00 88.06 96 ARG A C 1
ATOM 767 O O . ARG A 1 96 ? 17.119 -5.818 -11.928 1.00 88.06 96 ARG A O 1
ATOM 774 N N . PRO A 1 97 ? 18.570 -6.981 -13.196 1.00 84.25 97 PRO A N 1
ATOM 775 C CA . PRO A 1 97 ? 18.867 -5.851 -14.078 1.00 84.25 97 PRO A CA 1
ATOM 776 C C . PRO A 1 97 ? 17.630 -5.383 -14.849 1.00 84.25 97 PRO A C 1
ATOM 778 O O . PRO A 1 97 ? 17.436 -4.180 -15.010 1.00 84.25 97 PRO A O 1
ATOM 781 N N . ILE A 1 98 ? 16.755 -6.311 -15.246 1.00 86.81 98 ILE A N 1
ATOM 782 C CA . ILE A 1 98 ? 15.505 -6.001 -15.946 1.00 86.81 98 ILE A CA 1
ATOM 783 C C . ILE A 1 98 ? 14.577 -5.187 -15.041 1.00 86.81 98 ILE A C 1
ATOM 785 O O . ILE A 1 98 ? 14.140 -4.100 -15.419 1.00 86.81 98 ILE A O 1
ATOM 789 N N . VAL A 1 99 ? 14.320 -5.647 -13.813 1.00 89.69 99 VAL A N 1
ATOM 790 C CA . VAL A 1 99 ? 13.449 -4.915 -12.882 1.00 89.69 99 VAL A CA 1
ATOM 791 C C . VAL A 1 99 ? 14.057 -3.575 -12.465 1.00 89.69 99 VAL A C 1
ATOM 793 O O . VAL A 1 99 ? 13.328 -2.586 -12.345 1.00 89.69 99 VAL A O 1
ATOM 796 N N . ALA A 1 100 ? 15.378 -3.492 -12.287 1.00 88.00 100 ALA A N 1
ATOM 797 C CA . ALA A 1 100 ? 16.062 -2.230 -12.000 1.00 88.00 100 ALA A CA 1
ATOM 798 C C . ALA A 1 100 ? 15.925 -1.227 -13.160 1.00 88.00 100 ALA A C 1
ATOM 800 O O . ALA A 1 100 ? 15.634 -0.045 -12.936 1.00 88.00 100 ALA A O 1
ATOM 801 N N . PHE A 1 101 ? 16.066 -1.697 -14.401 1.00 85.88 101 PHE A N 1
ATOM 802 C CA . PHE A 1 101 ? 15.847 -0.887 -15.595 1.00 85.88 101 PHE A CA 1
ATOM 803 C C . PHE A 1 101 ? 14.396 -0.406 -15.688 1.00 85.88 101 PHE A C 1
ATOM 805 O O . PHE A 1 101 ? 14.162 0.799 -15.770 1.00 85.88 101 PHE A O 1
ATOM 812 N N . LEU A 1 102 ? 13.417 -1.312 -15.585 1.00 89.81 102 LEU A N 1
ATOM 813 C CA . LEU A 1 102 ? 11.988 -0.972 -15.625 1.00 89.81 102 LEU A CA 1
ATOM 814 C C . LEU A 1 102 ? 11.612 0.012 -14.511 1.00 89.81 102 LEU A C 1
ATOM 816 O O . LEU A 1 102 ? 10.913 0.995 -14.750 1.00 89.81 102 LEU A O 1
ATOM 820 N N . SER A 1 103 ? 12.154 -0.178 -13.307 1.00 91.56 103 SER A N 1
ATOM 821 C CA . SER A 1 103 ? 11.983 0.761 -12.195 1.00 91.56 103 SER A CA 1
ATOM 822 C C . SER A 1 103 ? 12.560 2.141 -12.508 1.00 91.56 103 SER A C 1
ATOM 824 O O . SER A 1 103 ? 12.045 3.142 -12.013 1.00 91.56 103 SER A O 1
ATOM 826 N N . THR A 1 104 ? 13.630 2.229 -13.297 1.00 87.94 104 THR A N 1
ATOM 827 C CA . THR A 1 104 ? 14.202 3.512 -13.733 1.00 87.94 104 THR A CA 1
ATOM 828 C C . THR A 1 104 ? 13.321 4.161 -14.798 1.00 87.94 104 THR A C 1
ATOM 830 O O . THR A 1 104 ? 13.015 5.345 -14.682 1.00 87.94 104 THR A O 1
ATOM 833 N N . VAL A 1 105 ? 12.823 3.386 -15.769 1.00 87.75 105 VAL A N 1
ATOM 834 C CA . VAL A 1 105 ? 11.867 3.861 -16.786 1.00 87.75 105 VAL A CA 1
ATOM 835 C C . VAL A 1 105 ? 10.609 4.437 -16.129 1.00 87.75 105 VAL A C 1
ATOM 837 O O . VAL A 1 105 ? 10.199 5.549 -16.458 1.00 87.75 105 VAL A O 1
ATOM 840 N N . LEU A 1 106 ? 10.028 3.739 -15.146 1.00 91.56 106 LEU A N 1
ATOM 841 C CA . LEU A 1 106 ? 8.853 4.237 -14.425 1.00 91.56 106 LEU A CA 1
ATOM 842 C C . LEU A 1 106 ? 9.150 5.483 -13.583 1.00 91.56 106 LEU A C 1
ATOM 844 O O . LEU A 1 106 ? 8.297 6.356 -13.481 1.00 91.56 106 LEU A O 1
ATOM 848 N N . ASP A 1 107 ? 10.340 5.601 -12.990 1.00 89.69 107 ASP A N 1
ATOM 849 C CA . ASP A 1 107 ? 10.719 6.807 -12.239 1.00 89.69 107 ASP A CA 1
ATOM 850 C C . ASP A 1 107 ? 10.758 8.032 -13.153 1.00 89.69 107 ASP A C 1
ATOM 852 O O . ASP A 1 107 ? 10.168 9.065 -12.839 1.00 89.69 107 ASP A O 1
ATOM 856 N N . LEU A 1 108 ? 11.378 7.896 -14.326 1.00 85.75 108 LEU A N 1
ATOM 857 C CA . LEU A 1 108 ? 11.415 8.953 -15.335 1.00 85.75 108 LEU A CA 1
ATOM 858 C C . LEU A 1 108 ? 10.013 9.295 -15.840 1.00 85.75 108 LEU A C 1
ATOM 860 O O . LEU A 1 108 ? 9.621 10.462 -15.820 1.00 85.75 108 LEU A O 1
ATOM 864 N N . CYS A 1 109 ? 9.229 8.273 -16.183 1.00 87.94 109 CYS A N 1
ATOM 865 C CA . CYS A 1 109 ? 7.834 8.421 -16.581 1.00 87.94 109 CYS A CA 1
ATOM 866 C C . CYS A 1 109 ? 7.008 9.144 -15.504 1.00 87.94 109 CYS A C 1
ATOM 868 O O . CYS A 1 109 ? 6.239 10.046 -15.813 1.00 87.94 109 CYS A O 1
ATOM 870 N N . SER A 1 110 ? 7.200 8.822 -14.222 1.00 87.31 110 SER A N 1
ATOM 871 C CA . SER A 1 110 ? 6.452 9.451 -13.128 1.00 87.31 110 SER A CA 1
ATOM 872 C C . SER A 1 110 ? 6.753 10.946 -12.971 1.00 87.31 110 SER A C 1
ATOM 874 O O . SER A 1 110 ? 5.869 11.702 -12.561 1.00 87.31 110 SER A O 1
ATOM 876 N N . ARG A 1 111 ? 7.966 11.389 -13.326 1.00 87.25 111 ARG A N 1
ATOM 877 C CA . ARG A 1 111 ? 8.424 12.782 -13.193 1.00 87.25 111 ARG A CA 1
ATOM 878 C C . ARG A 1 111 ? 8.010 13.656 -14.378 1.00 87.25 111 ARG A C 1
ATOM 880 O O . ARG A 1 111 ? 7.750 14.842 -14.185 1.00 87.25 111 ARG A O 1
ATOM 887 N N . GLU A 1 112 ? 7.918 13.087 -15.577 1.00 85.50 112 GLU A N 1
ATOM 888 C CA . GLU A 1 112 ? 7.593 13.816 -16.807 1.00 85.50 112 GLU A CA 1
ATOM 889 C C . GLU A 1 112 ? 6.108 13.689 -17.159 1.00 85.50 112 GLU A C 1
ATOM 891 O O . GLU A 1 112 ? 5.624 12.628 -17.546 1.00 85.50 112 GLU A O 1
ATOM 896 N N . LYS A 1 113 ? 5.360 14.794 -17.037 1.00 86.25 113 LYS A N 1
ATOM 897 C CA . LYS A 1 113 ? 3.900 14.798 -17.222 1.00 86.25 113 LYS A CA 1
ATOM 898 C C . LYS A 1 113 ? 3.475 14.299 -18.608 1.00 86.25 113 LYS A C 1
ATOM 900 O O . LYS A 1 113 ? 2.533 13.514 -18.679 1.00 86.25 113 LYS A O 1
ATOM 905 N N . ASP A 1 114 ? 4.157 14.735 -19.664 1.00 85.44 114 ASP A N 1
ATOM 906 C CA . ASP A 1 114 ? 3.795 14.401 -21.047 1.00 85.44 114 ASP A CA 1
ATOM 907 C C . ASP A 1 114 ? 3.991 12.903 -21.312 1.00 85.44 114 ASP A C 1
ATOM 909 O O . ASP A 1 114 ? 3.073 12.222 -21.769 1.00 85.44 114 ASP A O 1
ATOM 913 N N . ILE A 1 115 ? 5.134 12.356 -20.885 1.00 83.38 115 ILE A N 1
ATOM 914 C CA . ILE A 1 115 ? 5.426 10.919 -20.954 1.00 83.38 115 ILE A CA 1
ATOM 915 C C . ILE A 1 115 ? 4.423 10.114 -20.125 1.00 83.38 115 ILE A C 1
ATOM 917 O O . ILE A 1 115 ? 3.890 9.111 -20.606 1.00 83.38 115 ILE A O 1
ATOM 921 N N . ARG A 1 116 ? 4.124 10.556 -18.897 1.00 88.50 116 ARG A N 1
ATOM 922 C CA . ARG A 1 116 ? 3.163 9.881 -18.016 1.00 88.50 116 ARG A CA 1
ATOM 923 C C . ARG A 1 116 ? 1.788 9.765 -18.657 1.00 88.50 116 ARG A C 1
ATOM 925 O O . ARG A 1 116 ? 1.175 8.703 -18.598 1.00 88.50 116 ARG A O 1
ATOM 932 N N . GLN A 1 117 ? 1.311 10.851 -19.262 1.00 87.88 117 GLN A N 1
ATOM 933 C CA . GLN A 1 117 ? -0.000 10.898 -19.906 1.00 87.88 117 GLN A CA 1
ATOM 934 C C . GLN A 1 117 ? -0.043 10.075 -21.193 1.00 87.88 117 GLN A C 1
ATOM 936 O O . GLN A 1 117 ? -1.046 9.415 -21.454 1.00 87.88 117 GLN A O 1
ATOM 941 N N . GLN A 1 118 ? 1.033 10.099 -21.979 1.00 87.31 118 GLN A N 1
ATOM 942 C CA . GLN A 1 118 ? 1.065 9.445 -23.281 1.00 87.31 118 GLN A CA 1
ATOM 943 C C . GLN A 1 118 ? 1.347 7.938 -23.189 1.00 87.31 118 GLN A C 1
ATOM 945 O O . GLN A 1 118 ? 0.702 7.151 -23.881 1.00 87.31 118 GLN A O 1
ATOM 950 N N . TYR A 1 119 ? 2.277 7.526 -22.322 1.00 86.88 119 TYR A N 1
ATOM 951 C CA . TYR A 1 119 ? 2.827 6.163 -22.311 1.00 86.88 119 TYR A CA 1
ATOM 952 C C . TYR A 1 119 ? 2.679 5.427 -20.973 1.00 86.88 119 TYR A C 1
ATOM 954 O O . TYR A 1 119 ? 2.832 4.206 -20.934 1.00 86.88 119 TYR A O 1
ATOM 962 N N . GLY A 1 120 ? 2.342 6.121 -19.877 1.00 90.06 120 GLY A N 1
ATOM 963 C CA . GLY A 1 120 ? 2.307 5.541 -18.527 1.00 90.06 120 GLY A CA 1
ATOM 964 C C . GLY A 1 120 ? 1.484 4.253 -18.423 1.00 90.06 120 GLY A C 1
ATOM 965 O O . GLY A 1 120 ? 1.978 3.240 -17.931 1.00 90.06 120 GLY A O 1
ATOM 966 N N . ARG A 1 121 ? 0.268 4.254 -18.981 1.00 90.12 121 ARG A N 1
ATOM 967 C CA . ARG A 1 121 ? -0.622 3.078 -18.989 1.00 90.12 121 ARG A CA 1
ATOM 968 C C . ARG A 1 121 ? -0.079 1.900 -19.791 1.00 90.12 121 ARG A C 1
ATOM 970 O O . ARG A 1 121 ? -0.332 0.748 -19.442 1.00 90.12 121 ARG A O 1
ATOM 977 N N . GLN A 1 122 ? 0.652 2.176 -20.868 1.00 88.69 122 GLN A N 1
ATOM 978 C CA . GLN A 1 122 ? 1.219 1.130 -21.714 1.00 88.69 122 GLN A CA 1
ATOM 979 C C . GLN A 1 122 ? 2.393 0.444 -21.008 1.00 88.69 122 GLN A C 1
ATOM 981 O O . GLN A 1 122 ? 2.467 -0.784 -21.004 1.00 88.69 122 GLN A O 1
ATOM 986 N N . PHE A 1 123 ? 3.248 1.217 -20.324 1.00 90.19 123 PHE A N 1
ATOM 987 C CA . PHE A 1 123 ? 4.313 0.655 -19.491 1.00 90.19 123 PHE A CA 1
ATOM 988 C C . PHE A 1 123 ? 3.756 -0.208 -18.357 1.00 90.19 123 PHE A C 1
ATOM 990 O O . PHE A 1 123 ? 4.225 -1.326 -18.158 1.00 90.19 123 PHE A O 1
ATOM 997 N N . ILE A 1 124 ? 2.738 0.278 -17.638 1.00 92.88 124 ILE A N 1
ATOM 998 C CA . ILE A 1 124 ? 2.105 -0.489 -16.557 1.00 92.88 124 ILE A CA 1
ATOM 999 C C . ILE A 1 124 ? 1.506 -1.790 -17.094 1.00 92.88 124 ILE A C 1
ATOM 1001 O O . ILE A 1 124 ? 1.740 -2.848 -16.513 1.00 92.88 124 ILE A O 1
ATOM 1005 N N . HIS A 1 125 ? 0.783 -1.736 -18.217 1.00 91.44 125 HIS A N 1
ATOM 1006 C CA . HIS A 1 125 ? 0.197 -2.934 -18.817 1.00 91.44 125 HIS A CA 1
ATOM 1007 C C . HIS A 1 125 ? 1.259 -3.979 -19.172 1.00 91.44 125 HIS A C 1
ATOM 1009 O O . HIS A 1 125 ? 1.096 -5.150 -18.831 1.00 91.44 125 HIS A O 1
ATOM 1015 N N . GLY A 1 126 ? 2.364 -3.564 -19.802 1.00 90.50 126 GLY A N 1
ATOM 1016 C CA . GLY A 1 126 ? 3.471 -4.466 -20.122 1.00 90.50 126 GLY A CA 1
ATOM 1017 C C . GLY A 1 126 ? 4.091 -5.089 -18.868 1.00 90.50 126 GLY A C 1
ATOM 1018 O O . GLY A 1 126 ? 4.305 -6.296 -18.821 1.00 90.50 126 GLY A O 1
ATOM 1019 N N . ILE A 1 127 ? 4.308 -4.291 -17.816 1.00 93.00 127 ILE A N 1
ATOM 1020 C CA . ILE A 1 127 ? 4.868 -4.771 -16.541 1.00 93.00 127 ILE A CA 1
ATOM 1021 C C . ILE A 1 127 ? 3.945 -5.782 -15.871 1.00 93.00 127 ILE A C 1
ATOM 1023 O O . ILE A 1 127 ? 4.418 -6.813 -15.396 1.00 93.00 127 ILE A O 1
ATOM 1027 N N . TYR A 1 128 ? 2.641 -5.514 -15.830 1.00 94.12 128 TYR A N 1
ATOM 1028 C CA . TYR A 1 128 ? 1.693 -6.469 -15.272 1.00 94.12 128 TYR A CA 1
ATOM 1029 C C . TYR A 1 128 ? 1.600 -7.724 -16.131 1.00 94.12 128 TYR A C 1
ATOM 1031 O O . TYR A 1 128 ? 1.607 -8.811 -15.579 1.00 94.12 128 TYR A O 1
ATOM 1039 N N . THR A 1 129 ? 1.608 -7.622 -17.458 1.00 92.19 129 THR A N 1
ATOM 1040 C CA . THR A 1 129 ? 1.614 -8.805 -18.339 1.00 92.19 129 THR A CA 1
ATOM 1041 C C . THR A 1 129 ? 2.810 -9.721 -18.049 1.00 92.19 129 THR A C 1
ATOM 1043 O O . THR A 1 129 ? 2.662 -10.939 -17.980 1.00 92.19 129 THR A O 1
ATOM 1046 N N . CYS A 1 130 ? 3.982 -9.145 -17.773 1.00 91.00 130 CYS A N 1
ATOM 1047 C CA . CYS A 1 130 ? 5.188 -9.899 -17.425 1.00 91.00 130 CYS A CA 1
ATOM 1048 C C . CYS A 1 130 ? 5.307 -10.253 -15.934 1.00 91.00 130 CYS A C 1
ATOM 1050 O O . CYS A 1 130 ? 6.295 -10.868 -15.534 1.00 91.00 130 CYS A O 1
ATOM 1052 N N . TRP A 1 131 ? 4.327 -9.909 -15.090 1.00 93.31 131 TRP A N 1
ATOM 1053 C CA . TRP A 1 131 ? 4.428 -10.093 -13.638 1.00 93.31 131 TRP A CA 1
ATOM 1054 C C . TRP A 1 131 ? 4.815 -11.516 -13.189 1.00 93.31 131 TRP A C 1
ATOM 1056 O O . TRP A 1 131 ? 5.642 -11.646 -12.280 1.00 93.31 131 TRP A O 1
ATOM 1066 N N . PR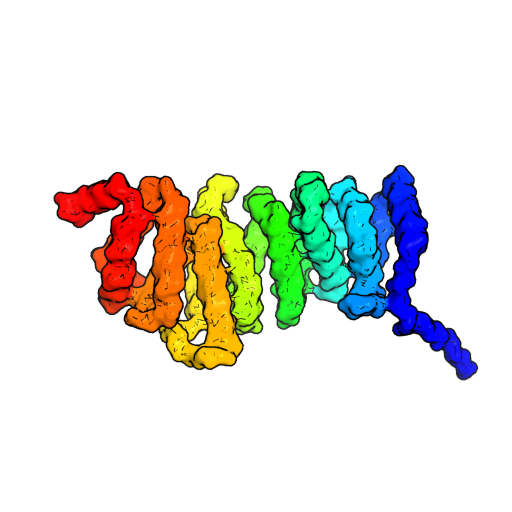O A 1 132 ? 4.303 -12.599 -13.813 1.00 91.31 132 PRO A N 1
ATOM 1067 C CA . PRO A 1 132 ? 4.704 -13.964 -13.461 1.00 91.31 132 PRO A CA 1
ATOM 1068 C C . PRO A 1 132 ? 6.210 -14.239 -13.618 1.00 91.31 132 PRO A C 1
ATOM 1070 O O . PRO A 1 132 ? 6.780 -15.006 -12.838 1.00 91.31 132 PRO A O 1
ATOM 1073 N N . GLN A 1 133 ? 6.875 -13.572 -14.568 1.00 90.62 133 GLN A N 1
ATOM 1074 C CA . GLN A 1 133 ? 8.316 -13.712 -14.835 1.00 90.62 133 GLN A CA 1
ATOM 1075 C C . GLN A 1 133 ? 9.171 -13.089 -13.718 1.00 90.62 133 GLN A C 1
ATOM 1077 O O . GLN A 1 133 ? 10.354 -13.394 -13.583 1.00 90.62 133 GLN A O 1
ATOM 1082 N N . PHE A 1 134 ? 8.572 -12.252 -12.867 1.00 92.12 134 PHE A N 1
ATOM 1083 C CA . PHE A 1 134 ? 9.235 -11.653 -11.709 1.00 92.12 134 PHE A CA 1
ATOM 1084 C C . PHE A 1 134 ? 9.170 -12.521 -10.441 1.00 92.12 134 PHE A C 1
ATOM 1086 O O . PHE A 1 134 ? 9.722 -12.140 -9.404 1.00 92.12 134 PHE A O 1
ATOM 1093 N N . SER A 1 135 ? 8.549 -13.706 -10.518 1.00 90.88 135 SER A N 1
ATOM 1094 C CA . SER A 1 135 ? 8.470 -14.674 -9.412 1.00 90.88 135 SER A CA 1
ATOM 1095 C C . SER A 1 135 ? 9.793 -15.039 -8.743 1.00 90.88 135 SER A C 1
ATOM 1097 O O . SER A 1 135 ? 9.793 -15.132 -7.509 1.00 90.88 135 SER A O 1
ATOM 1099 N N . PRO A 1 136 ? 10.939 -15.138 -9.448 1.00 90.94 136 PRO A N 1
ATOM 1100 C CA . PRO A 1 136 ? 12.207 -15.424 -8.786 1.00 90.94 136 PRO A CA 1
ATOM 1101 C C . PRO A 1 136 ? 12.591 -14.379 -7.730 1.00 90.94 136 PRO A C 1
ATOM 1103 O O . PRO A 1 136 ? 13.235 -14.726 -6.745 1.00 90.94 136 PRO A O 1
ATOM 1106 N N . LEU A 1 137 ? 12.199 -13.110 -7.903 1.00 91.19 137 LEU A N 1
ATOM 1107 C CA . LEU A 1 137 ? 12.571 -12.035 -6.980 1.00 91.19 137 LEU A CA 1
ATOM 1108 C C . LEU A 1 137 ? 11.695 -11.997 -5.730 1.00 91.19 137 LEU A C 1
ATOM 1110 O O . LEU A 1 137 ? 12.227 -11.872 -4.629 1.00 91.19 137 LEU A O 1
ATOM 1114 N N . TYR A 1 138 ? 10.372 -12.131 -5.861 1.00 88.00 138 TYR A N 1
ATOM 1115 C CA . TYR A 1 138 ? 9.502 -12.075 -4.680 1.00 88.00 138 TYR A CA 1
ATOM 1116 C C . TYR A 1 138 ? 9.481 -13.381 -3.869 1.00 88.00 138 TYR A C 1
ATOM 1118 O O . TYR A 1 138 ? 9.181 -13.336 -2.676 1.00 88.00 138 TYR A O 1
ATOM 1126 N N . TYR A 1 139 ? 9.884 -14.516 -4.457 1.00 89.81 139 TYR A N 1
ATOM 1127 C CA . TYR A 1 139 ? 10.181 -15.755 -3.721 1.00 89.81 139 TYR A CA 1
ATOM 1128 C C . TYR A 1 139 ? 11.651 -15.891 -3.289 1.00 89.81 139 TYR A C 1
ATOM 1130 O O . TYR A 1 139 ? 12.003 -16.875 -2.636 1.00 89.81 139 TYR A O 1
ATOM 1138 N N . SER A 1 140 ? 12.512 -14.924 -3.623 1.00 90.19 140 SER A N 1
ATOM 1139 C CA . SER A 1 140 ? 13.917 -14.933 -3.203 1.00 90.19 140 SER A CA 1
ATOM 1140 C C . SER A 1 140 ? 14.034 -14.918 -1.678 1.00 90.19 140 SER A C 1
ATOM 1142 O O . SER A 1 140 ? 13.243 -14.292 -0.974 1.00 90.19 140 SER A O 1
ATOM 1144 N N . THR A 1 141 ? 15.063 -15.569 -1.143 1.00 88.62 141 THR A N 1
ATOM 1145 C CA . THR A 1 141 ? 15.403 -15.466 0.283 1.00 88.62 141 THR A CA 1
ATOM 1146 C C . THR A 1 141 ? 16.068 -14.132 0.624 1.00 88.62 141 THR A C 1
ATOM 1148 O O . THR A 1 141 ? 16.131 -13.761 1.795 1.00 88.62 141 THR A O 1
ATOM 1151 N N . ASN A 1 142 ? 16.552 -13.391 -0.378 1.00 91.75 142 ASN A N 1
ATOM 1152 C CA . ASN A 1 142 ? 17.192 -12.098 -0.182 1.00 91.75 142 ASN A CA 1
ATOM 1153 C C . ASN A 1 142 ? 16.150 -10.970 -0.074 1.00 91.75 142 ASN A C 1
ATOM 1155 O O . ASN A 1 142 ? 15.289 -10.797 -0.938 1.00 91.75 142 ASN A O 1
ATOM 1159 N N . ILE A 1 143 ? 16.271 -10.165 0.982 1.00 92.44 143 ILE A N 1
ATOM 1160 C CA . ILE A 1 143 ? 15.414 -9.006 1.253 1.00 92.44 143 ILE A CA 1
ATOM 1161 C C . ILE A 1 143 ? 15.534 -7.947 0.148 1.00 92.44 143 ILE A C 1
ATOM 1163 O O . ILE A 1 143 ? 14.520 -7.366 -0.239 1.00 92.44 143 ILE A O 1
ATOM 1167 N N . ASP A 1 144 ? 16.730 -7.722 -0.399 1.00 91.56 144 ASP A N 1
ATOM 1168 C CA . ASP A 1 144 ? 16.963 -6.713 -1.441 1.00 91.56 144 ASP A CA 1
ATOM 1169 C C . ASP A 1 144 ? 16.208 -7.044 -2.737 1.00 91.56 144 ASP A C 1
ATOM 1171 O O . ASP A 1 144 ? 15.676 -6.152 -3.400 1.00 91.56 144 ASP A O 1
ATOM 1175 N N . ASP A 1 145 ? 16.081 -8.333 -3.061 1.00 93.38 145 ASP A N 1
ATOM 1176 C CA . ASP A 1 145 ? 15.328 -8.803 -4.230 1.00 93.38 145 ASP A CA 1
ATOM 1177 C C . ASP A 1 145 ? 13.829 -8.546 -4.064 1.00 93.38 145 ASP A C 1
ATOM 1179 O O . ASP A 1 145 ? 13.166 -8.041 -4.975 1.00 93.38 145 ASP A O 1
ATOM 1183 N N . LYS A 1 146 ? 13.298 -8.819 -2.866 1.00 95.00 146 LYS A N 1
ATOM 1184 C CA . LYS A 1 146 ? 11.910 -8.497 -2.518 1.00 95.00 146 LYS A CA 1
ATOM 1185 C C . LYS A 1 146 ? 11.674 -6.984 -2.550 1.00 95.00 146 LYS A C 1
ATOM 1187 O O . LYS A 1 146 ? 10.665 -6.535 -3.094 1.00 95.00 146 LYS A O 1
ATOM 1192 N N . LEU A 1 147 ? 12.605 -6.180 -2.025 1.00 93.88 147 LEU A N 1
ATOM 1193 C CA . LEU A 1 147 ? 12.519 -4.712 -2.048 1.00 93.88 147 LEU A CA 1
ATOM 1194 C C . LEU A 1 147 ? 12.527 -4.151 -3.470 1.00 93.88 147 LEU A C 1
ATOM 1196 O O . LEU A 1 147 ? 11.848 -3.156 -3.738 1.00 93.88 147 LEU A O 1
ATOM 1200 N N . LEU A 1 148 ? 13.260 -4.783 -4.386 1.00 94.00 148 LEU A N 1
ATOM 1201 C CA . LEU A 1 148 ? 13.286 -4.395 -5.790 1.00 94.00 148 LEU A CA 1
ATOM 1202 C C . LEU A 1 148 ? 11.898 -4.552 -6.439 1.00 94.00 148 LEU A C 1
ATOM 1204 O O . LEU A 1 148 ? 11.439 -3.640 -7.129 1.00 94.00 148 LEU A O 1
ATOM 1208 N N . ILE A 1 149 ? 11.183 -5.643 -6.141 1.00 95.19 149 ILE A N 1
ATOM 1209 C CA . ILE A 1 149 ? 9.795 -5.851 -6.595 1.00 95.19 149 ILE A CA 1
ATOM 1210 C C . ILE A 1 149 ? 8.823 -4.874 -5.946 1.00 95.19 149 ILE A C 1
ATOM 1212 O O . ILE A 1 149 ? 7.988 -4.292 -6.641 1.00 95.19 149 ILE A O 1
ATOM 1216 N N . VAL A 1 150 ? 8.944 -4.647 -4.637 1.00 95.69 150 VAL A N 1
ATOM 1217 C CA . VAL A 1 150 ? 8.120 -3.650 -3.938 1.00 95.69 150 VAL A CA 1
ATOM 1218 C C . VAL A 1 150 ? 8.328 -2.268 -4.559 1.00 95.69 150 VAL A C 1
ATOM 1220 O O . VAL A 1 150 ? 7.363 -1.556 -4.812 1.00 95.69 150 VAL A O 1
ATOM 1223 N N . THR A 1 151 ? 9.570 -1.909 -4.890 1.00 95.31 151 THR A N 1
ATOM 1224 C CA . THR A 1 151 ? 9.899 -0.638 -5.551 1.00 95.31 151 THR A CA 1
ATOM 1225 C C . THR A 1 151 ? 9.270 -0.537 -6.937 1.00 95.31 151 THR A C 1
ATOM 1227 O O . THR A 1 151 ? 8.697 0.506 -7.262 1.00 95.31 151 THR A O 1
ATOM 1230 N N . LEU A 1 152 ? 9.342 -1.601 -7.743 1.00 95.69 152 LEU A N 1
ATOM 1231 C CA . LEU A 1 152 ? 8.690 -1.647 -9.051 1.00 95.69 152 LEU A CA 1
ATOM 1232 C C . LEU A 1 152 ? 7.182 -1.404 -8.908 1.00 95.69 152 LEU A C 1
ATOM 1234 O O . LEU A 1 152 ? 6.641 -0.513 -9.565 1.00 95.69 152 LEU A O 1
ATOM 1238 N N . LEU A 1 153 ? 6.522 -2.136 -8.004 1.00 96.56 153 LEU A N 1
ATOM 1239 C CA . LEU A 1 153 ? 5.083 -2.018 -7.769 1.00 96.56 153 LEU A CA 1
ATOM 1240 C C . LEU A 1 153 ? 4.699 -0.609 -7.298 1.00 96.56 153 LEU A C 1
ATOM 1242 O O . LEU A 1 153 ? 3.787 -0.007 -7.863 1.00 96.56 153 LEU A O 1
ATOM 1246 N N . THR A 1 154 ? 5.445 -0.033 -6.351 1.00 95.31 154 THR A N 1
ATOM 1247 C CA . THR A 1 154 ? 5.229 1.345 -5.880 1.00 95.31 154 THR A CA 1
ATOM 1248 C C . THR A 1 154 ? 5.273 2.335 -7.034 1.00 95.31 154 THR A C 1
ATOM 1250 O O . THR A 1 154 ? 4.397 3.191 -7.150 1.00 95.31 154 THR A O 1
ATOM 1253 N N . LYS A 1 155 ? 6.248 2.198 -7.938 1.00 94.69 155 LYS A N 1
ATOM 1254 C CA . LYS A 1 155 ? 6.350 3.081 -9.104 1.00 94.69 155 LYS A CA 1
ATOM 1255 C C . LYS A 1 155 ? 5.198 2.888 -10.091 1.00 94.69 155 LYS A C 1
ATOM 1257 O O . LYS A 1 155 ? 4.751 3.880 -10.661 1.00 94.69 155 LYS A O 1
ATOM 1262 N N . THR A 1 156 ? 4.676 1.668 -10.261 1.00 95.44 156 THR A N 1
ATOM 1263 C CA . THR A 1 156 ? 3.467 1.459 -11.083 1.00 95.44 156 THR A CA 1
ATOM 1264 C C . THR A 1 156 ? 2.251 2.172 -10.488 1.00 95.44 156 THR A C 1
ATOM 1266 O O . THR A 1 156 ? 1.561 2.892 -11.204 1.00 95.44 156 THR A O 1
ATOM 1269 N N . PHE A 1 157 ? 2.043 2.074 -9.170 1.00 94.25 157 PHE A N 1
ATOM 1270 C CA . PHE A 1 157 ? 0.897 2.692 -8.493 1.00 94.25 157 PHE A CA 1
ATOM 1271 C C . PHE A 1 157 ? 0.963 4.218 -8.430 1.00 94.25 157 PHE A C 1
ATOM 1273 O O . PHE A 1 157 ? -0.079 4.871 -8.447 1.00 94.25 157 PHE A O 1
ATOM 1280 N N . ILE A 1 158 ? 2.168 4.797 -8.400 1.00 92.56 158 ILE A N 1
ATOM 1281 C CA . ILE A 1 158 ? 2.358 6.251 -8.520 1.00 92.56 158 ILE A CA 1
ATOM 1282 C C . ILE A 1 158 ? 1.864 6.767 -9.881 1.00 92.56 158 ILE A C 1
ATOM 1284 O O . ILE A 1 158 ? 1.402 7.905 -9.970 1.00 92.56 158 ILE A O 1
ATOM 1288 N N . ILE A 1 159 ? 1.974 5.962 -10.942 1.00 92.31 159 ILE A N 1
ATOM 1289 C CA . ILE A 1 159 ? 1.549 6.352 -12.290 1.00 92.31 159 ILE A CA 1
ATOM 1290 C C . ILE A 1 159 ? 0.045 6.114 -12.479 1.00 92.31 159 ILE A C 1
ATOM 1292 O O . ILE A 1 159 ? -0.662 7.059 -12.825 1.00 92.31 159 ILE A O 1
ATOM 1296 N N . ASP A 1 160 ? -0.435 4.885 -12.267 1.00 90.75 160 ASP A N 1
ATOM 1297 C CA . ASP A 1 160 ? -1.858 4.525 -12.371 1.00 90.75 160 ASP A CA 1
ATOM 1298 C C . ASP A 1 160 ? -2.136 3.248 -11.554 1.00 90.75 160 ASP A C 1
ATOM 1300 O O . ASP A 1 160 ? -1.888 2.129 -11.999 1.00 90.75 160 ASP A O 1
ATOM 1304 N N . SER A 1 161 ? -2.621 3.409 -10.321 1.00 89.75 161 SER A N 1
ATOM 1305 C CA . SER A 1 161 ? -2.964 2.281 -9.439 1.00 89.75 161 SER A CA 1
ATOM 1306 C C . SER A 1 161 ? -4.275 1.589 -9.815 1.00 89.75 161 SER A C 1
ATOM 1308 O O . SER A 1 161 ? -4.434 0.397 -9.552 1.00 89.75 161 SER A O 1
ATOM 1310 N N . HIS A 1 162 ? -5.196 2.303 -10.467 1.00 90.00 162 HIS A N 1
ATOM 1311 C CA . HIS A 1 162 ? -6.517 1.786 -10.832 1.00 90.00 162 HIS A CA 1
ATOM 1312 C C . HIS A 1 162 ? -6.428 0.695 -11.903 1.00 90.00 162 HIS A C 1
ATOM 1314 O O . HIS A 1 162 ? -7.177 -0.280 -11.885 1.00 90.00 162 HIS A O 1
ATOM 1320 N N . GLN A 1 163 ? -5.424 0.786 -12.778 1.00 90.88 163 GLN A N 1
ATOM 1321 C CA . GLN A 1 163 ? -5.189 -0.188 -13.840 1.00 90.88 163 GLN A CA 1
ATOM 1322 C C . GLN A 1 163 ? -5.034 -1.635 -13.337 1.00 90.88 163 GLN A C 1
ATOM 1324 O O . GLN A 1 163 ? -5.378 -2.567 -14.065 1.00 90.88 163 GLN A O 1
ATOM 1329 N N . LEU A 1 164 ? -4.559 -1.844 -12.102 1.00 92.81 164 LEU A N 1
ATOM 1330 C CA . LEU A 1 164 ? -4.435 -3.183 -11.522 1.00 92.81 164 LEU A CA 1
ATOM 1331 C C . LEU A 1 164 ? -5.797 -3.878 -11.358 1.00 92.81 164 LEU A C 1
ATOM 1333 O O . LEU A 1 164 ? -5.884 -5.085 -11.571 1.00 92.81 164 LEU A O 1
ATOM 1337 N N . ILE A 1 165 ? -6.853 -3.134 -11.017 1.00 91.19 165 ILE A N 1
ATOM 1338 C CA . ILE A 1 165 ? -8.204 -3.657 -10.726 1.00 91.19 165 ILE A CA 1
ATOM 1339 C C . ILE A 1 165 ? -8.785 -4.392 -11.934 1.00 91.19 165 ILE A C 1
ATOM 1341 O O . ILE A 1 165 ? -9.438 -5.430 -11.805 1.00 91.19 165 ILE A O 1
ATOM 1345 N N . LEU A 1 166 ? -8.508 -3.859 -13.122 1.00 89.56 166 LEU A N 1
ATOM 1346 C CA . LEU A 1 166 ? -8.991 -4.381 -14.395 1.00 89.56 166 LEU A CA 1
ATOM 1347 C C . LEU A 1 166 ? -8.045 -5.431 -15.000 1.00 89.56 166 LEU A C 1
ATOM 1349 O O . LEU A 1 166 ? -8.385 -6.048 -16.009 1.00 89.56 166 LEU A O 1
ATOM 1353 N N . HIS A 1 167 ? -6.863 -5.634 -14.412 1.00 93.50 167 HIS A N 1
ATOM 1354 C CA . HIS A 1 167 ? -5.840 -6.516 -14.959 1.00 93.50 167 HIS A CA 1
ATOM 1355 C C . HIS A 1 167 ? -6.032 -7.973 -14.520 1.00 93.50 167 HIS A C 1
ATOM 1357 O O . HIS A 1 167 ? -6.388 -8.271 -13.381 1.00 93.50 167 HIS A O 1
ATOM 1363 N N . GLU A 1 168 ? -5.687 -8.914 -15.398 1.00 93.19 168 GLU A N 1
ATOM 1364 C CA . GLU A 1 168 ? -5.715 -10.358 -15.106 1.00 93.19 168 GLU A CA 1
ATOM 1365 C C . GLU A 1 168 ? -4.789 -10.773 -13.948 1.00 93.19 168 GLU A C 1
ATOM 1367 O O . GLU A 1 168 ? -5.052 -11.749 -13.251 1.00 93.19 168 GLU A O 1
ATOM 1372 N N . GLN A 1 169 ? -3.738 -9.991 -13.697 1.00 94.25 169 GLN A N 1
ATOM 1373 C CA . GLN A 1 169 ? -2.760 -10.237 -12.633 1.00 94.25 169 GLN A CA 1
ATOM 1374 C C . GLN A 1 169 ? -3.172 -9.659 -11.273 1.00 94.25 169 GLN A C 1
ATOM 1376 O O . GLN A 1 169 ? -2.390 -9.749 -10.326 1.00 94.25 169 GLN A O 1
ATOM 1381 N N . PHE A 1 170 ? -4.383 -9.096 -11.156 1.00 94.50 170 PHE A N 1
ATOM 1382 C CA . PHE A 1 170 ? -4.915 -8.570 -9.896 1.00 94.50 170 PHE A CA 1
ATOM 1383 C C . PHE A 1 170 ? -4.722 -9.560 -8.746 1.00 94.50 170 PHE A C 1
ATOM 1385 O O . PHE A 1 170 ? -4.132 -9.215 -7.724 1.00 94.50 170 PHE A O 1
ATOM 1392 N N . ASP A 1 171 ? -5.173 -10.803 -8.931 1.00 94.06 171 ASP A N 1
ATOM 1393 C CA . ASP A 1 171 ? -5.145 -11.823 -7.885 1.00 94.06 171 ASP A CA 1
ATOM 1394 C C . ASP A 1 171 ? -3.697 -12.188 -7.499 1.00 94.06 171 ASP A C 1
ATOM 1396 O O . ASP A 1 171 ? -3.378 -12.263 -6.315 1.00 94.06 171 ASP A O 1
ATOM 1400 N N . ASN A 1 172 ? -2.787 -12.311 -8.469 1.00 94.38 172 ASN A N 1
ATOM 1401 C CA . ASN A 1 172 ? -1.383 -12.659 -8.216 1.00 94.38 172 ASN A CA 1
ATOM 1402 C C . ASN A 1 172 ? -0.625 -11.550 -7.471 1.00 94.38 172 ASN A C 1
ATOM 1404 O O . ASN A 1 172 ? 0.083 -11.822 -6.500 1.00 94.38 172 ASN A O 1
ATOM 1408 N N . ILE A 1 173 ? -0.789 -10.294 -7.894 1.00 96.25 173 ILE A N 1
ATOM 1409 C CA . ILE A 1 173 ? -0.132 -9.135 -7.269 1.00 96.25 173 ILE A CA 1
ATOM 1410 C C . ILE A 1 173 ? -0.679 -8.906 -5.857 1.00 96.25 173 ILE A C 1
ATOM 1412 O O . ILE A 1 173 ? 0.088 -8.683 -4.919 1.00 96.25 173 ILE A O 1
ATOM 1416 N N . SER A 1 174 ? -1.996 -9.022 -5.696 1.00 95.38 174 SER A N 1
ATOM 1417 C CA . SER A 1 174 ? -2.681 -8.875 -4.411 1.00 95.38 174 SER A CA 1
ATOM 1418 C C . SER A 1 174 ? -2.244 -9.950 -3.415 1.00 95.38 174 SER A C 1
ATOM 1420 O O . SER A 1 174 ? -1.886 -9.634 -2.282 1.00 95.38 174 SER A O 1
ATOM 1422 N N . GLN A 1 175 ? -2.186 -11.217 -3.838 1.00 95.38 175 GLN A N 1
ATOM 1423 C CA . GLN A 1 175 ? -1.713 -12.309 -2.980 1.00 95.38 175 GLN A CA 1
ATOM 1424 C C . GLN A 1 175 ? -0.227 -12.179 -2.636 1.00 95.38 175 GLN A C 1
ATOM 1426 O O . GLN A 1 175 ? 0.157 -12.435 -1.496 1.00 95.38 175 GLN A O 1
ATOM 1431 N N . MET A 1 176 ? 0.606 -11.719 -3.574 1.00 96.38 176 MET A N 1
ATOM 1432 C CA . MET A 1 176 ? 2.011 -11.419 -3.296 1.00 96.38 176 MET A CA 1
ATOM 1433 C C . MET A 1 176 ? 2.137 -10.352 -2.199 1.00 96.38 176 MET A C 1
ATOM 1435 O O . MET A 1 176 ? 2.835 -10.589 -1.212 1.00 96.38 176 MET A O 1
ATOM 1439 N N . TYR A 1 177 ? 1.393 -9.246 -2.296 1.00 97.38 177 TYR A N 1
ATOM 1440 C CA . TYR A 1 177 ? 1.377 -8.207 -1.263 1.00 97.38 177 TYR A CA 1
ATOM 1441 C C . TYR A 1 177 ? 0.979 -8.753 0.117 1.00 97.38 177 TYR A C 1
ATOM 1443 O O . TYR A 1 177 ? 1.703 -8.537 1.092 1.00 97.38 177 TYR A O 1
ATOM 1451 N N . LEU A 1 178 ? -0.126 -9.507 0.198 1.00 97.50 178 LEU A N 1
ATOM 1452 C CA . LEU A 1 178 ? -0.575 -10.105 1.459 1.00 97.50 178 LEU A CA 1
ATOM 1453 C C . LEU A 1 178 ? 0.479 -11.064 2.025 1.00 97.50 178 LEU A C 1
ATOM 1455 O O . LEU A 1 178 ? 0.802 -10.985 3.209 1.00 97.50 178 LEU A O 1
ATOM 1459 N N . SER A 1 179 ? 1.063 -11.919 1.178 1.00 96.62 179 SER A N 1
ATOM 1460 C CA . SER A 1 179 ? 2.074 -12.898 1.590 1.00 96.62 179 SER A CA 1
ATOM 1461 C C . SER A 1 179 ? 3.330 -12.245 2.168 1.00 96.62 179 SER A C 1
ATOM 1463 O O . SER A 1 179 ? 3.821 -12.693 3.201 1.00 96.62 179 SER A O 1
ATOM 1465 N N . LEU A 1 180 ? 3.808 -11.145 1.574 1.00 96.69 180 LEU A N 1
ATOM 1466 C CA . LEU A 1 180 ? 4.963 -10.401 2.080 1.00 96.69 180 LEU A CA 1
ATOM 1467 C C . LEU A 1 180 ? 4.661 -9.717 3.420 1.00 96.69 180 LEU A C 1
ATOM 1469 O O . LEU A 1 180 ? 5.552 -9.580 4.260 1.00 96.69 180 LEU A O 1
ATOM 1473 N N . LEU A 1 181 ? 3.415 -9.298 3.651 1.00 96.81 181 LEU A N 1
ATOM 1474 C CA . LEU A 1 181 ? 3.030 -8.622 4.888 1.00 96.81 181 LEU A CA 1
ATOM 1475 C C . LEU A 1 181 ? 3.034 -9.574 6.100 1.00 96.81 181 LEU A C 1
ATOM 1477 O O . LEU A 1 181 ? 3.417 -9.172 7.203 1.00 96.81 181 LEU A O 1
ATOM 1481 N N . ILE A 1 182 ? 2.685 -10.848 5.898 1.00 96.81 182 ILE A N 1
ATOM 1482 C CA . ILE A 1 182 ? 2.689 -11.889 6.948 1.00 96.81 182 ILE A CA 1
ATOM 1483 C C . ILE A 1 182 ? 3.914 -12.809 6.908 1.00 96.81 182 ILE A C 1
ATOM 1485 O O . ILE A 1 182 ? 4.023 -13.718 7.729 1.00 96.81 182 ILE A O 1
ATOM 1489 N N . ASP A 1 183 ? 4.858 -12.577 5.995 1.00 95.38 183 ASP A N 1
ATOM 1490 C CA . ASP A 1 183 ? 6.106 -13.335 5.950 1.00 95.38 183 ASP A CA 1
ATOM 1491 C C . ASP A 1 183 ? 6.882 -13.134 7.264 1.00 95.38 183 ASP A C 1
ATOM 1493 O O . ASP A 1 183 ? 7.186 -12.007 7.672 1.00 95.38 183 ASP A O 1
ATOM 1497 N N . LYS A 1 184 ? 7.178 -14.244 7.946 1.00 92.69 184 LYS A N 1
ATOM 1498 C CA . LYS A 1 184 ? 7.881 -14.268 9.237 1.00 92.69 184 LYS A CA 1
ATOM 1499 C C . LYS A 1 184 ? 9.385 -14.051 9.098 1.00 92.69 184 LYS A C 1
ATOM 1501 O O . LYS A 1 184 ? 10.047 -13.765 10.089 1.00 92.69 184 LYS A O 1
ATOM 1506 N N . GLN A 1 185 ? 9.928 -14.192 7.891 1.00 91.75 185 GLN A N 1
ATOM 1507 C CA . GLN A 1 185 ? 11.339 -13.923 7.611 1.00 91.75 185 GLN A CA 1
ATOM 1508 C C . GLN A 1 185 ? 11.613 -12.425 7.422 1.00 91.75 185 GLN A C 1
ATOM 1510 O O . GLN A 1 185 ? 12.768 -12.002 7.454 1.00 91.75 185 GLN A O 1
ATOM 1515 N N . LEU A 1 186 ? 10.568 -11.616 7.220 1.00 94.19 186 LEU A N 1
ATOM 1516 C CA . LEU A 1 186 ? 10.682 -10.183 6.975 1.00 94.19 186 LEU A CA 1
ATOM 1517 C C . LEU A 1 186 ? 10.468 -9.399 8.267 1.00 94.19 186 LEU A C 1
ATOM 1519 O O . LEU A 1 186 ? 9.469 -9.568 8.966 1.00 94.19 186 LEU A O 1
ATOM 1523 N N . ASN A 1 187 ? 11.410 -8.511 8.569 1.00 92.94 187 ASN A N 1
ATOM 1524 C CA . ASN A 1 187 ? 11.343 -7.651 9.743 1.00 92.94 187 ASN A CA 1
ATOM 1525 C C . ASN A 1 187 ? 10.384 -6.464 9.540 1.00 92.94 187 ASN A C 1
ATOM 1527 O O . ASN A 1 187 ? 9.936 -6.159 8.428 1.00 92.94 187 ASN A O 1
ATOM 1531 N N . LEU A 1 188 ? 10.086 -5.758 10.633 1.00 94.75 188 LEU A N 1
ATOM 1532 C CA . LEU A 1 188 ? 9.194 -4.602 10.595 1.00 94.75 188 LEU A CA 1
ATOM 1533 C C . LEU A 1 188 ? 9.755 -3.451 9.746 1.00 94.75 188 LEU A C 1
ATOM 1535 O O . LEU A 1 188 ? 8.972 -2.718 9.149 1.00 94.75 188 LEU A O 1
ATOM 1539 N N . THR A 1 189 ? 11.076 -3.321 9.602 1.00 94.50 189 THR A N 1
ATOM 1540 C CA . THR A 1 189 ? 11.700 -2.332 8.709 1.00 94.50 189 THR A CA 1
ATOM 1541 C C . THR A 1 189 ? 11.277 -2.547 7.251 1.00 94.50 189 THR A C 1
ATOM 1543 O O . THR A 1 189 ? 10.826 -1.611 6.583 1.00 94.50 189 THR A O 1
ATOM 1546 N N . PHE A 1 190 ? 11.360 -3.788 6.755 1.00 95.31 190 PHE A N 1
ATOM 1547 C CA . PHE A 1 190 ? 10.890 -4.149 5.416 1.00 95.31 190 PHE A CA 1
ATOM 1548 C C . PHE A 1 190 ? 9.385 -3.913 5.290 1.00 95.31 190 PHE A C 1
ATOM 1550 O O . PHE A 1 190 ? 8.933 -3.248 4.356 1.00 95.31 190 PHE A O 1
ATOM 1557 N N . LYS A 1 191 ? 8.601 -4.411 6.254 1.00 96.50 191 LYS A N 1
ATOM 1558 C CA . LYS A 1 191 ? 7.138 -4.273 6.226 1.00 96.50 191 LYS A CA 1
ATOM 1559 C C . LYS A 1 191 ? 6.716 -2.810 6.269 1.00 96.50 191 LYS A C 1
ATOM 1561 O O . LYS A 1 191 ? 5.799 -2.425 5.561 1.00 96.50 191 LYS A O 1
ATOM 1566 N N . THR A 1 192 ? 7.455 -1.959 6.973 1.00 95.38 192 THR A N 1
ATOM 1567 C CA . THR A 1 192 ? 7.251 -0.510 6.944 1.00 95.38 192 THR A CA 1
ATOM 1568 C C . THR A 1 192 ? 7.400 0.031 5.527 1.00 95.38 192 THR A C 1
ATOM 1570 O O . THR A 1 192 ? 6.568 0.828 5.116 1.00 95.38 192 THR A O 1
ATOM 1573 N N . ARG A 1 193 ? 8.382 -0.402 4.725 1.00 94.62 193 ARG A N 1
ATOM 1574 C CA . ARG A 1 193 ? 8.463 -0.029 3.294 1.00 94.62 193 ARG A CA 1
ATOM 1575 C C . ARG A 1 193 ? 7.291 -0.579 2.484 1.00 94.62 193 ARG A C 1
ATOM 1577 O O . ARG A 1 193 ? 6.718 0.150 1.685 1.00 94.62 193 ARG A O 1
ATOM 1584 N N . LEU A 1 194 ? 6.885 -1.820 2.733 1.00 96.56 194 LEU A N 1
ATOM 1585 C CA . LEU A 1 194 ? 5.719 -2.420 2.079 1.00 96.56 194 LEU A CA 1
ATOM 1586 C C . LEU A 1 194 ? 4.420 -1.641 2.365 1.00 96.56 194 LEU A C 1
ATOM 1588 O O . LEU A 1 194 ? 3.573 -1.506 1.484 1.00 96.56 194 LEU A O 1
ATOM 1592 N N . LEU A 1 195 ? 4.283 -1.067 3.565 1.00 97.50 195 LEU A N 1
ATOM 1593 C CA . LEU A 1 195 ? 3.141 -0.232 3.951 1.00 97.50 195 LEU A CA 1
ATOM 1594 C C . LEU A 1 195 ? 3.031 1.077 3.147 1.00 97.50 195 LEU A C 1
ATOM 1596 O O . LEU A 1 195 ? 1.983 1.713 3.207 1.00 97.50 195 LEU A O 1
ATOM 1600 N N . ASP A 1 196 ? 4.032 1.468 2.347 1.00 95.38 196 ASP A N 1
ATOM 1601 C CA . ASP A 1 196 ? 3.876 2.576 1.386 1.00 95.38 196 ASP A CA 1
ATOM 1602 C C . ASP A 1 196 ? 2.825 2.260 0.305 1.00 95.38 196 ASP A C 1
ATOM 1604 O O . ASP A 1 196 ? 2.207 3.168 -0.247 1.00 95.38 196 ASP A O 1
ATOM 1608 N N . LEU A 1 197 ? 2.574 0.973 0.041 1.00 96.75 197 LEU A N 1
ATOM 1609 C CA . LEU A 1 197 ? 1.529 0.505 -0.874 1.00 96.75 197 LEU A CA 1
ATOM 1610 C C . LEU A 1 197 ? 0.150 0.390 -0.208 1.00 96.75 197 LEU A C 1
ATOM 1612 O O . LEU A 1 197 ? -0.854 0.235 -0.906 1.00 96.75 197 LEU A O 1
ATOM 1616 N N . LEU A 1 198 ? 0.089 0.455 1.128 1.00 97.38 198 LEU A N 1
ATOM 1617 C CA . LEU A 1 198 ? -1.136 0.232 1.896 1.00 97.38 198 LEU A CA 1
ATOM 1618 C C . LEU A 1 198 ? -2.303 1.130 1.455 1.00 97.38 198 LEU A C 1
ATOM 1620 O O . LEU A 1 198 ? -3.398 0.591 1.339 1.00 97.38 198 LEU A O 1
ATOM 1624 N N . PRO A 1 199 ? -2.132 2.439 1.164 1.00 96.06 199 PRO A N 1
ATOM 1625 C CA . PRO A 1 199 ? -3.250 3.281 0.738 1.00 96.06 199 PRO A CA 1
ATOM 1626 C C . PRO A 1 199 ? -3.976 2.751 -0.505 1.00 96.06 199 PRO A C 1
ATOM 1628 O O . PRO A 1 199 ? -5.200 2.801 -0.555 1.00 96.06 199 PRO A O 1
ATOM 1631 N N . PHE A 1 200 ? -3.234 2.213 -1.479 1.00 95.06 200 PHE A N 1
ATOM 1632 C CA . PHE A 1 200 ? -3.793 1.697 -2.732 1.00 95.06 200 PHE A CA 1
ATOM 1633 C C . PHE A 1 200 ? -4.549 0.387 -2.519 1.00 95.06 200 PHE A C 1
ATOM 1635 O O . PHE A 1 200 ? -5.659 0.207 -3.007 1.00 95.06 200 PHE A O 1
ATOM 1642 N N . PHE A 1 201 ? -3.959 -0.529 -1.754 1.00 96.25 201 PHE A N 1
ATOM 1643 C CA . PHE A 1 201 ? -4.583 -1.811 -1.434 1.00 96.25 201 PHE A CA 1
ATOM 1644 C C . PHE A 1 201 ? -5.785 -1.653 -0.500 1.00 96.25 201 PHE A C 1
ATOM 1646 O O . PHE A 1 201 ? -6.780 -2.363 -0.637 1.00 96.25 201 PHE A O 1
ATOM 1653 N N . ALA A 1 202 ? -5.718 -0.684 0.411 1.00 95.75 202 ALA A N 1
ATOM 1654 C CA . ALA A 1 202 ? -6.817 -0.347 1.293 1.00 95.75 202 ALA A CA 1
ATOM 1655 C C . ALA A 1 202 ? -7.992 0.262 0.524 1.00 95.75 202 ALA A C 1
ATOM 1657 O O . ALA A 1 202 ? -9.113 -0.081 0.851 1.00 95.75 202 ALA A O 1
ATOM 1658 N N . SER A 1 203 ? -7.779 1.075 -0.523 1.00 93.56 203 SER A N 1
ATOM 1659 C CA . SER A 1 203 ? -8.892 1.648 -1.305 1.00 93.56 203 SER A CA 1
ATOM 1660 C C . SER A 1 203 ? -9.685 0.623 -2.120 1.00 93.56 203 SER A C 1
ATOM 1662 O O . SER A 1 203 ? -10.804 0.906 -2.531 1.00 93.56 203 SER A O 1
ATOM 1664 N N . LEU A 1 204 ? -9.152 -0.585 -2.332 1.00 91.44 204 LEU A N 1
ATOM 1665 C CA . LEU A 1 204 ? -9.859 -1.645 -3.059 1.00 91.44 204 LEU A CA 1
ATOM 1666 C C . LEU A 1 204 ? -11.126 -2.129 -2.334 1.00 91.44 204 LEU A C 1
ATOM 1668 O O . LEU A 1 204 ? -12.016 -2.682 -2.974 1.00 91.44 204 LEU A O 1
ATOM 1672 N N . ASP A 1 205 ? -11.224 -1.931 -1.015 1.00 85.25 205 ASP A N 1
ATOM 1673 C CA . ASP A 1 205 ? -12.415 -2.285 -0.228 1.00 85.25 205 ASP A CA 1
ATOM 1674 C C . ASP A 1 205 ? -13.626 -1.381 -0.518 1.00 85.25 205 ASP A C 1
ATOM 1676 O O . ASP A 1 205 ? -14.765 -1.743 -0.220 1.00 85.25 205 ASP A O 1
ATOM 1680 N N . THR A 1 206 ? -13.378 -0.214 -1.109 1.00 83.25 206 THR A N 1
ATOM 1681 C CA . THR A 1 206 ? -14.360 0.834 -1.394 1.00 83.25 206 THR A CA 1
ATOM 1682 C C . THR A 1 206 ? -14.476 1.132 -2.886 1.00 83.25 206 THR A C 1
ATOM 1684 O O . THR A 1 206 ? -15.322 1.940 -3.267 1.00 83.25 206 THR A O 1
ATOM 1687 N N . ASP A 1 207 ? -13.669 0.474 -3.720 1.00 86.88 207 ASP A N 1
ATOM 1688 C CA . ASP A 1 207 ? -13.662 0.664 -5.165 1.00 86.88 207 ASP A CA 1
ATOM 1689 C C . ASP A 1 207 ? -14.881 -0.009 -5.825 1.00 86.88 207 ASP A C 1
ATOM 1691 O O . ASP A 1 207 ? -15.191 -1.186 -5.591 1.00 86.88 207 ASP A O 1
ATOM 1695 N N . GLU A 1 208 ? -15.606 0.764 -6.633 1.00 86.88 208 GLU A N 1
ATOM 1696 C CA . GLU A 1 208 ? -16.826 0.324 -7.315 1.00 86.88 208 GLU A CA 1
ATOM 1697 C C . GLU A 1 208 ? -16.529 -0.477 -8.590 1.00 86.88 208 GLU A C 1
ATOM 1699 O O . GLU A 1 208 ? -17.356 -1.298 -8.993 1.00 86.88 208 GLU A O 1
ATOM 1704 N N . ASP A 1 209 ? -15.345 -0.307 -9.189 1.00 88.12 209 ASP A N 1
ATOM 1705 C CA . ASP A 1 209 ? -14.943 -1.026 -10.402 1.00 88.12 209 ASP A CA 1
ATOM 1706 C C . ASP A 1 209 ? -14.527 -2.476 -10.100 1.00 88.12 209 ASP A C 1
ATOM 1708 O O . ASP A 1 209 ? -14.549 -3.350 -10.977 1.00 88.12 209 ASP A O 1
ATOM 1712 N N . LEU A 1 210 ? -14.195 -2.773 -8.839 1.00 89.88 210 LEU A N 1
ATOM 1713 C CA . LEU A 1 210 ? -13.937 -4.132 -8.383 1.00 89.88 210 LEU A CA 1
ATOM 1714 C C . LEU A 1 210 ? -15.260 -4.875 -8.140 1.00 89.88 210 LEU A C 1
ATOM 1716 O O . LEU A 1 210 ? -16.053 -4.520 -7.269 1.00 89.88 210 LEU A O 1
ATOM 1720 N N . LYS A 1 211 ? -15.479 -5.967 -8.888 1.00 89.94 211 LYS A N 1
ATOM 1721 C CA . LYS A 1 211 ? -16.667 -6.832 -8.751 1.00 89.94 211 LYS A CA 1
ATOM 1722 C C . LYS A 1 211 ? -16.915 -7.219 -7.288 1.00 89.94 211 LYS A C 1
ATOM 1724 O O . LYS A 1 211 ? -15.987 -7.672 -6.621 1.00 89.94 211 LYS A O 1
ATOM 1729 N N . GLU A 1 212 ? -18.174 -7.152 -6.848 1.00 90.12 212 GLU A N 1
ATOM 1730 C CA . GLU A 1 212 ? -18.606 -7.407 -5.460 1.00 90.12 212 GLU A CA 1
ATOM 1731 C C . GLU A 1 212 ? -17.970 -8.659 -4.837 1.00 90.12 212 GLU A C 1
ATOM 1733 O O . GLU A 1 212 ? -17.367 -8.582 -3.769 1.00 90.12 212 GLU A O 1
ATOM 1738 N N . ASP A 1 213 ? -18.033 -9.803 -5.525 1.00 90.88 213 ASP A N 1
ATOM 1739 C CA . ASP A 1 213 ? -17.490 -11.067 -5.011 1.00 90.88 213 ASP A CA 1
ATOM 1740 C C . ASP A 1 213 ? -15.970 -11.007 -4.796 1.00 90.88 213 ASP A C 1
ATOM 1742 O O . ASP A 1 213 ? -15.451 -11.528 -3.805 1.00 90.88 213 ASP A O 1
ATOM 1746 N N . LYS A 1 214 ? -15.245 -10.345 -5.712 1.00 90.94 214 LYS A N 1
ATOM 1747 C CA . LYS A 1 214 ? -13.796 -10.141 -5.589 1.00 90.94 214 LYS A CA 1
ATOM 1748 C C . LYS A 1 214 ? -13.480 -9.168 -4.463 1.00 90.94 214 LYS A C 1
ATOM 1750 O O . LYS A 1 214 ? -12.566 -9.436 -3.688 1.00 90.94 214 LYS A O 1
ATOM 1755 N N . ARG A 1 215 ? -14.242 -8.079 -4.355 1.00 93.12 215 ARG A N 1
ATOM 1756 C CA . ARG A 1 215 ? -14.077 -7.074 -3.303 1.00 93.12 215 ARG A CA 1
ATOM 1757 C C . ARG A 1 215 ? -14.288 -7.680 -1.925 1.00 93.12 215 ARG A C 1
ATOM 1759 O O . ARG A 1 215 ? -13.423 -7.539 -1.074 1.00 93.12 215 ARG A O 1
ATOM 1766 N N . LYS A 1 216 ? -15.366 -8.442 -1.731 1.00 92.88 216 LYS A N 1
ATOM 1767 C CA . LYS A 1 216 ? -15.638 -9.130 -0.466 1.00 92.88 216 LYS A CA 1
ATOM 1768 C C . LYS A 1 216 ? -14.520 -10.102 -0.091 1.00 92.88 216 LYS A C 1
ATOM 1770 O O . LYS A 1 216 ? -14.017 -10.051 1.028 1.00 92.88 216 LYS A O 1
ATOM 1775 N N . LYS A 1 217 ? -14.090 -10.949 -1.035 1.00 94.00 217 LYS A N 1
ATOM 1776 C CA . LYS A 1 217 ? -12.971 -11.876 -0.810 1.00 94.00 217 LYS A CA 1
ATOM 1777 C C . LYS A 1 217 ? -11.690 -11.127 -0.427 1.00 94.00 217 LYS A C 1
ATOM 1779 O O . LYS A 1 217 ? -11.020 -11.515 0.525 1.00 94.00 217 LYS A O 1
ATOM 1784 N N . TRP A 1 218 ? -11.367 -10.060 -1.157 1.00 95.00 218 TRP A N 1
ATOM 1785 C CA . TRP A 1 218 ? -10.219 -9.208 -0.864 1.00 95.00 218 TRP A CA 1
ATOM 1786 C C . TRP A 1 218 ? -10.312 -8.607 0.539 1.00 95.00 218 TRP A C 1
ATOM 1788 O O . TRP A 1 218 ? -9.365 -8.741 1.306 1.00 95.00 218 TRP A O 1
ATOM 1798 N N . SER A 1 219 ? -11.448 -8.012 0.905 1.00 95.00 219 SER A N 1
ATOM 1799 C CA . SER A 1 219 ? -11.681 -7.429 2.229 1.00 95.00 219 SER A CA 1
ATOM 1800 C C . SER A 1 219 ? -11.474 -8.443 3.359 1.00 95.00 219 SER A C 1
ATOM 1802 O O . SER A 1 219 ? -10.797 -8.129 4.339 1.00 95.00 219 SER A O 1
ATOM 1804 N N . ASP A 1 220 ? -11.986 -9.667 3.206 1.00 95.06 220 ASP A N 1
ATOM 1805 C CA . ASP A 1 220 ? -11.835 -10.736 4.200 1.00 95.06 220 ASP A CA 1
ATOM 1806 C C . ASP A 1 220 ? -10.370 -11.188 4.347 1.00 95.06 220 ASP A C 1
ATOM 1808 O O . ASP A 1 220 ? -9.873 -11.377 5.463 1.00 95.06 220 ASP A O 1
ATOM 1812 N N . ASP A 1 221 ? -9.661 -11.369 3.228 1.00 96.94 221 ASP A N 1
ATOM 1813 C CA . ASP A 1 221 ? -8.247 -11.757 3.224 1.00 96.94 221 ASP A CA 1
ATOM 1814 C C . ASP A 1 221 ? -7.352 -10.634 3.766 1.00 96.94 221 ASP A C 1
ATOM 1816 O O . ASP A 1 221 ? -6.457 -10.884 4.579 1.00 96.94 221 ASP A O 1
ATOM 1820 N N . PHE A 1 222 ? -7.622 -9.392 3.373 1.00 97.69 222 PHE A N 1
ATOM 1821 C CA . PHE A 1 222 ? -6.879 -8.207 3.785 1.00 97.69 222 PHE A CA 1
ATOM 1822 C C . PHE A 1 222 ? -7.049 -7.923 5.279 1.00 97.69 222 PHE A C 1
ATOM 1824 O O . PHE A 1 222 ? -6.047 -7.774 5.980 1.00 97.69 222 PHE A O 1
ATOM 1831 N N . SER A 1 223 ? -8.282 -7.949 5.797 1.00 96.00 223 SER A N 1
ATOM 1832 C CA . SER A 1 223 ? -8.558 -7.793 7.233 1.00 96.00 223 SER A CA 1
ATOM 1833 C C . SER A 1 223 ? -7.823 -8.850 8.068 1.00 96.00 223 SER A C 1
ATOM 1835 O O . SER A 1 223 ? -7.079 -8.524 8.998 1.00 96.00 223 SER A O 1
ATOM 1837 N N . ARG A 1 224 ? -7.920 -10.129 7.679 1.00 96.38 224 ARG A N 1
ATOM 1838 C CA . ARG A 1 224 ? -7.222 -11.236 8.359 1.00 96.38 224 ARG A CA 1
ATOM 1839 C C . ARG A 1 224 ? -5.702 -11.062 8.354 1.00 96.38 224 ARG A C 1
ATOM 1841 O O . ARG A 1 224 ? -5.042 -11.303 9.369 1.00 96.38 224 ARG A O 1
ATOM 1848 N N . THR A 1 225 ? -5.155 -10.652 7.213 1.00 98.06 225 THR A N 1
ATOM 1849 C CA . THR A 1 225 ? -3.717 -10.424 7.021 1.00 98.06 225 THR A CA 1
ATOM 1850 C C . THR A 1 225 ? -3.233 -9.274 7.896 1.00 98.06 225 THR A C 1
ATOM 1852 O O . THR A 1 225 ? -2.215 -9.419 8.565 1.00 98.06 225 THR A O 1
ATOM 1855 N N . LEU A 1 226 ? -3.977 -8.166 7.963 1.00 97.62 226 LEU A N 1
ATOM 1856 C CA . LEU A 1 226 ? -3.649 -7.025 8.819 1.00 97.62 226 LEU A CA 1
ATOM 1857 C C . LEU A 1 226 ? -3.653 -7.395 10.303 1.00 97.62 226 LEU A C 1
ATOM 1859 O O . LEU A 1 226 ? -2.703 -7.070 11.014 1.00 97.62 226 LEU A O 1
ATOM 1863 N N . HIS A 1 227 ? -4.665 -8.131 10.765 1.00 95.00 227 HIS A N 1
ATOM 1864 C CA . HIS A 1 227 ? -4.690 -8.615 12.145 1.00 95.00 227 HIS A CA 1
ATOM 1865 C C . HIS A 1 227 ? -3.500 -9.531 12.451 1.00 95.00 227 HIS A C 1
ATOM 1867 O O . HIS A 1 227 ? -2.849 -9.356 13.478 1.00 95.00 227 HIS A O 1
ATOM 1873 N N . THR A 1 228 ? -3.153 -10.443 11.539 1.00 96.31 228 THR A N 1
ATOM 1874 C CA . THR A 1 228 ? -1.978 -11.320 11.694 1.00 96.31 228 THR A CA 1
ATOM 1875 C C . THR A 1 228 ? -0.677 -10.517 11.708 1.00 96.31 228 THR A C 1
ATOM 1877 O O . THR A 1 228 ? 0.163 -10.721 12.576 1.00 96.31 228 THR A O 1
ATOM 1880 N N . PHE A 1 229 ? -0.530 -9.549 10.802 1.00 96.94 229 PHE A N 1
ATOM 1881 C CA . PHE A 1 229 ? 0.620 -8.650 10.752 1.00 96.94 229 PHE A CA 1
ATOM 1882 C C . PHE A 1 229 ? 0.805 -7.880 12.062 1.00 96.94 229 PHE A C 1
ATOM 1884 O O . PHE A 1 229 ? 1.907 -7.871 12.608 1.00 96.94 229 PHE A O 1
ATOM 1891 N N . THR A 1 230 ? -0.260 -7.264 12.585 1.00 94.69 230 THR A N 1
ATOM 1892 C CA . THR A 1 230 ? -0.177 -6.534 13.858 1.00 94.69 230 THR A CA 1
ATOM 1893 C C . THR A 1 230 ? 0.146 -7.464 15.025 1.00 94.69 230 THR A C 1
ATOM 1895 O O . THR A 1 230 ? 1.015 -7.134 15.821 1.00 94.69 230 THR A O 1
ATOM 1898 N N . ALA A 1 231 ? -0.456 -8.654 15.094 1.00 92.62 231 ALA A N 1
ATOM 1899 C CA . ALA A 1 231 ? -0.172 -9.621 16.154 1.00 92.62 231 ALA A CA 1
ATOM 1900 C C . ALA A 1 231 ? 1.276 -10.143 16.128 1.00 92.62 231 ALA A C 1
ATOM 1902 O O . ALA A 1 231 ? 1.863 -10.360 17.185 1.00 92.62 231 ALA A O 1
ATOM 1903 N N . ASP A 1 232 ? 1.851 -10.332 14.937 1.00 92.94 232 ASP A N 1
ATOM 1904 C CA . ASP A 1 232 ? 3.202 -10.877 14.775 1.00 92.94 232 ASP A CA 1
ATOM 1905 C C . ASP A 1 232 ? 4.304 -9.809 14.903 1.00 92.94 232 ASP A C 1
ATOM 1907 O O . ASP A 1 232 ? 5.441 -10.145 15.232 1.00 92.94 232 ASP A O 1
ATOM 1911 N N . CYS A 1 233 ? 4.019 -8.542 14.579 1.00 93.25 233 CYS A N 1
ATOM 1912 C CA . CYS A 1 233 ? 5.051 -7.504 14.441 1.00 93.25 233 CYS A CA 1
ATOM 1913 C C . CYS A 1 233 ? 4.939 -6.337 15.429 1.00 93.25 233 CYS A C 1
ATOM 1915 O O . CYS A 1 233 ? 5.909 -5.588 15.560 1.00 93.25 233 CYS A O 1
ATOM 1917 N N . PHE A 1 234 ? 3.788 -6.121 16.072 1.00 94.12 234 PHE A N 1
ATOM 1918 C CA . PHE A 1 234 ? 3.609 -5.018 17.023 1.00 94.12 234 PHE A CA 1
ATOM 1919 C C . PHE A 1 234 ? 3.802 -5.502 18.465 1.00 94.12 234 PHE A C 1
ATOM 1921 O O . PHE A 1 234 ? 3.580 -6.679 18.756 1.00 94.12 234 PHE A O 1
ATOM 1928 N N . PRO A 1 235 ? 4.239 -4.615 19.376 1.00 91.94 235 PRO A N 1
ATOM 1929 C CA . PRO A 1 235 ? 4.373 -4.971 20.779 1.00 91.94 235 PRO A CA 1
ATOM 1930 C C . PRO A 1 235 ? 2.996 -5.196 21.414 1.00 91.94 235 PRO A C 1
ATOM 1932 O O . PRO A 1 235 ? 1.993 -4.646 20.954 1.00 91.94 235 PRO A O 1
ATOM 1935 N N . LEU A 1 236 ? 2.943 -5.961 22.508 1.00 87.88 236 LEU A N 1
ATOM 1936 C CA . LEU A 1 236 ? 1.676 -6.199 23.215 1.00 87.88 236 LEU A CA 1
ATOM 1937 C C . LEU A 1 236 ? 1.181 -4.932 23.924 1.00 87.88 236 LEU A C 1
ATOM 1939 O O . LEU A 1 236 ? -0.025 -4.740 24.073 1.00 87.88 236 LEU A O 1
ATOM 1943 N N . LYS A 1 237 ? 2.110 -4.071 24.351 1.00 90.25 237 LYS A N 1
ATOM 1944 C CA . LYS A 1 237 ? 1.846 -2.711 24.834 1.00 90.25 237 LYS A CA 1
ATOM 1945 C C . LYS A 1 237 ? 2.660 -1.712 24.036 1.00 90.25 237 LYS A C 1
ATOM 1947 O O . LYS A 1 237 ? 3.857 -1.916 23.826 1.00 90.25 237 LYS A O 1
ATOM 1952 N N . SER A 1 238 ? 2.074 -0.568 23.694 1.00 90.31 238 SER A N 1
ATOM 1953 C CA . SER A 1 238 ? 2.781 0.452 22.899 1.00 90.31 238 SER A CA 1
ATOM 1954 C C . SER A 1 238 ? 4.038 1.022 23.576 1.00 90.31 238 SER A C 1
ATOM 1956 O O . SER A 1 238 ? 4.858 1.646 22.906 1.00 90.31 238 SER A O 1
ATOM 1958 N N . THR A 1 239 ? 4.220 0.787 24.880 1.00 90.62 239 THR A N 1
ATOM 1959 C CA . THR A 1 239 ? 5.367 1.220 25.695 1.00 90.62 239 THR A CA 1
ATOM 1960 C C . THR A 1 239 ? 6.525 0.223 25.781 1.00 90.62 239 THR A C 1
ATOM 1962 O O . THR A 1 239 ? 7.533 0.548 26.405 1.00 90.62 239 THR A O 1
ATOM 1965 N N . GLU A 1 240 ? 6.424 -0.963 25.172 1.00 91.62 240 GLU A N 1
ATOM 1966 C CA . GLU A 1 240 ? 7.471 -1.997 25.274 1.00 91.62 240 GLU A CA 1
ATOM 1967 C C . GLU A 1 240 ? 8.765 -1.622 24.549 1.00 91.62 240 GLU A C 1
ATOM 1969 O O . GLU A 1 240 ? 9.859 -1.937 25.023 1.00 91.62 240 GLU A O 1
ATOM 1974 N N . PHE A 1 241 ? 8.666 -0.930 23.412 1.00 90.62 241 PHE A N 1
ATOM 1975 C CA . PHE A 1 241 ? 9.845 -0.476 22.686 1.00 90.62 241 PHE A CA 1
ATOM 1976 C C . PHE A 1 241 ? 10.366 0.842 23.257 1.00 90.62 241 PHE A C 1
ATOM 1978 O O . PHE A 1 241 ? 9.655 1.843 23.358 1.00 90.62 241 PHE A O 1
ATOM 1985 N N . HI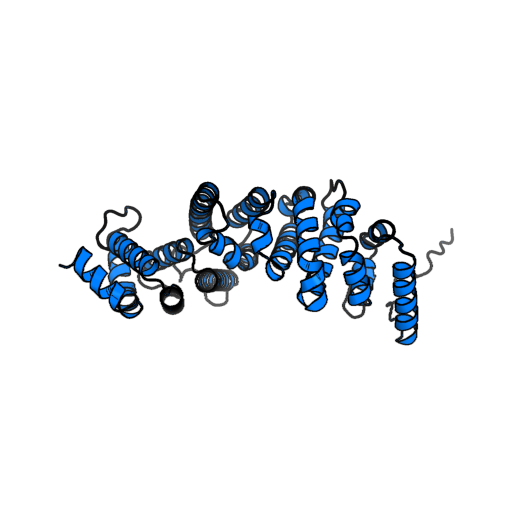S A 1 242 ? 11.652 0.856 23.602 1.00 88.50 242 HIS A N 1
ATOM 1986 C CA . HIS A 1 242 ? 12.305 2.033 24.159 1.00 88.50 242 HIS A CA 1
ATOM 1987 C C . HIS A 1 242 ? 12.486 3.107 23.081 1.00 88.50 242 HIS A C 1
ATOM 1989 O O . HIS A 1 242 ? 12.954 2.829 21.975 1.00 88.50 242 HIS A O 1
ATOM 1995 N N . LYS A 1 243 ? 12.161 4.360 23.410 1.00 90.25 243 LYS A N 1
ATOM 1996 C CA . LYS A 1 243 ? 12.342 5.492 22.490 1.00 90.25 243 LYS A CA 1
ATOM 1997 C C . LYS A 1 243 ? 13.809 5.609 22.059 1.00 90.25 243 LYS A C 1
ATOM 1999 O O . LYS A 1 243 ? 14.700 5.591 22.902 1.00 90.25 243 LYS A O 1
ATOM 2004 N N . GLY A 1 244 ? 14.036 5.760 20.754 1.00 88.19 244 GLY A N 1
ATOM 2005 C CA . GLY A 1 244 ? 15.373 5.837 20.150 1.00 88.19 244 GLY A CA 1
ATOM 2006 C C . GLY A 1 244 ? 15.940 4.495 19.674 1.00 88.19 244 GLY A C 1
ATOM 2007 O O . GLY A 1 244 ? 17.007 4.478 19.069 1.00 88.19 244 GLY A O 1
ATOM 2008 N N . THR A 1 245 ? 15.242 3.382 19.918 1.00 92.56 245 THR A N 1
ATOM 2009 C CA . THR A 1 245 ? 15.576 2.080 19.316 1.00 92.56 245 THR A CA 1
ATOM 2010 C C . THR A 1 245 ? 15.039 1.975 17.890 1.00 92.56 245 THR A C 1
ATOM 2012 O O . THR A 1 245 ? 14.060 2.639 17.534 1.00 92.56 245 THR A O 1
ATOM 2015 N N . GLN A 1 246 ? 15.665 1.128 17.068 1.00 91.81 246 GLN A N 1
ATOM 2016 C CA . GLN A 1 246 ? 15.215 0.888 15.696 1.00 91.81 246 GLN A CA 1
ATOM 2017 C C . GLN A 1 246 ? 13.807 0.277 15.680 1.00 91.81 246 GLN A C 1
ATOM 2019 O O . GLN A 1 246 ? 12.971 0.684 14.879 1.00 91.81 246 GLN A O 1
ATOM 2024 N N . GLU A 1 247 ? 13.511 -0.619 16.620 1.00 91.69 247 GLU A N 1
ATOM 2025 C CA . GLU A 1 247 ? 12.209 -1.262 16.795 1.00 91.69 247 GLU A CA 1
ATOM 2026 C C . GLU A 1 247 ? 11.112 -0.237 17.097 1.00 91.69 247 GLU A C 1
ATOM 2028 O O . GLU A 1 247 ? 10.036 -0.280 16.500 1.00 91.69 247 GLU A O 1
ATOM 2033 N N . TYR A 1 248 ? 11.394 0.740 17.968 1.00 94.31 248 TYR A N 1
ATOM 2034 C CA . TYR A 1 248 ? 10.469 1.844 18.224 1.00 94.31 248 TYR A CA 1
ATOM 2035 C C . TYR A 1 248 ? 10.250 2.703 16.972 1.00 94.31 248 TYR A C 1
ATOM 2037 O O . TYR A 1 248 ? 9.116 3.086 16.682 1.00 94.31 248 TYR A O 1
ATOM 2045 N N . HIS A 1 249 ? 11.313 3.013 16.224 1.00 94.75 249 HIS A N 1
ATOM 2046 C CA . HIS A 1 249 ? 11.212 3.805 14.996 1.00 94.75 249 HIS A CA 1
ATOM 2047 C C . HIS A 1 249 ? 10.412 3.093 13.905 1.00 94.75 249 HIS A C 1
ATOM 2049 O O . HIS A 1 249 ? 9.574 3.724 13.259 1.00 94.75 249 HIS A O 1
ATOM 2055 N N . ASP A 1 250 ? 10.621 1.791 13.734 1.00 95.25 250 ASP A N 1
ATOM 2056 C CA . ASP A 1 250 ? 9.880 0.978 12.776 1.00 95.25 250 ASP A CA 1
ATOM 2057 C C . ASP A 1 250 ? 8.415 0.815 13.203 1.00 95.25 250 ASP A C 1
ATOM 2059 O O . ASP A 1 250 ? 7.520 0.974 12.374 1.00 95.25 250 ASP A O 1
ATOM 2063 N N . TYR A 1 251 ? 8.138 0.614 14.496 1.00 96.38 251 TYR A N 1
ATOM 2064 C CA . TYR A 1 251 ? 6.771 0.594 15.029 1.00 96.38 251 TYR A CA 1
ATOM 2065 C C . TYR A 1 251 ? 6.046 1.925 14.808 1.00 96.38 251 TYR A C 1
ATOM 2067 O O . TYR A 1 251 ? 4.949 1.960 14.248 1.00 96.38 251 TYR A O 1
ATOM 2075 N N . GLN A 1 252 ? 6.685 3.041 15.162 1.00 96.25 252 GLN A N 1
ATOM 2076 C CA . GLN A 1 252 ? 6.152 4.378 14.914 1.00 96.25 252 GLN A CA 1
ATOM 2077 C C . GLN A 1 252 ? 5.916 4.626 13.417 1.00 96.25 252 GLN A C 1
ATOM 2079 O O . GLN A 1 252 ? 4.888 5.188 13.030 1.00 96.25 252 GLN A O 1
ATOM 2084 N N . GLY A 1 253 ? 6.863 4.216 12.570 1.00 96.69 253 GLY A N 1
ATOM 2085 C CA . GLY A 1 253 ? 6.764 4.320 11.119 1.00 96.69 253 GLY A CA 1
ATOM 2086 C C . GLY A 1 253 ? 5.581 3.529 10.568 1.00 96.69 253 GLY A C 1
ATOM 2087 O O . GLY A 1 253 ? 4.810 4.065 9.772 1.00 96.69 253 GLY A O 1
ATOM 2088 N N . ALA A 1 254 ? 5.394 2.294 11.031 1.00 97.50 254 ALA A N 1
ATOM 2089 C CA . ALA A 1 254 ? 4.275 1.446 10.642 1.00 97.50 254 ALA A CA 1
ATOM 2090 C C . ALA A 1 254 ? 2.926 2.051 11.057 1.00 97.50 254 ALA A C 1
ATOM 2092 O O . ALA A 1 254 ? 2.044 2.185 10.207 1.00 97.50 254 ALA A O 1
ATOM 2093 N N . ILE A 1 255 ? 2.785 2.504 12.311 1.00 97.31 255 ILE A N 1
ATOM 2094 C CA . ILE A 1 255 ? 1.567 3.178 12.790 1.00 97.31 255 ILE A CA 1
ATOM 2095 C C . ILE A 1 255 ? 1.248 4.386 11.910 1.00 97.31 255 ILE A C 1
ATOM 2097 O O . ILE A 1 255 ? 0.147 4.484 11.374 1.00 97.31 255 ILE A O 1
ATOM 2101 N N . ARG A 1 256 ? 2.216 5.274 11.666 1.00 97.62 256 ARG A N 1
ATOM 2102 C CA . ARG A 1 256 ? 1.993 6.471 10.839 1.00 97.62 256 ARG A CA 1
ATOM 2103 C C . ARG A 1 256 ? 1.608 6.151 9.399 1.00 97.62 256 ARG A C 1
ATOM 2105 O O . ARG A 1 256 ? 0.797 6.873 8.822 1.00 97.62 256 ARG A O 1
ATOM 2112 N N . LYS A 1 257 ? 2.141 5.073 8.819 1.00 97.94 257 LYS A N 1
ATOM 2113 C CA . LYS A 1 257 ? 1.732 4.618 7.482 1.00 97.94 257 LYS A CA 1
ATOM 2114 C C . LYS A 1 257 ? 0.311 4.064 7.472 1.00 97.94 257 LYS A C 1
ATOM 2116 O O . LYS A 1 257 ? -0.422 4.370 6.539 1.00 97.94 257 LYS A O 1
ATOM 2121 N N . ILE A 1 258 ? -0.108 3.346 8.516 1.00 98.25 258 ILE A N 1
ATOM 2122 C CA . ILE A 1 258 ? -1.503 2.903 8.679 1.00 98.25 258 ILE A CA 1
ATOM 2123 C C . ILE A 1 258 ? -2.445 4.109 8.805 1.00 98.25 258 ILE A C 1
ATOM 2125 O O . ILE A 1 258 ? -3.464 4.153 8.120 1.00 98.25 258 ILE A O 1
ATOM 2129 N N . LEU A 1 259 ? -2.087 5.115 9.609 1.00 97.81 259 LEU A N 1
ATOM 2130 C CA . LEU A 1 259 ? -2.870 6.353 9.752 1.00 97.81 259 LEU A CA 1
ATOM 2131 C C . LEU A 1 259 ? -2.988 7.114 8.425 1.00 97.81 259 LEU A C 1
ATOM 2133 O O . LEU A 1 259 ? -4.083 7.485 8.005 1.00 97.81 259 LEU A O 1
ATOM 2137 N N . SER A 1 260 ? -1.866 7.297 7.725 1.00 97.19 260 SER A N 1
ATOM 2138 C CA . SER A 1 260 ? -1.851 7.922 6.399 1.00 97.19 260 SER A CA 1
ATOM 2139 C C . SER A 1 260 ? -2.712 7.138 5.403 1.00 97.19 260 SER A C 1
ATOM 2141 O O . SER A 1 260 ? -3.520 7.717 4.677 1.00 97.19 260 SER A O 1
ATOM 2143 N N . ALA A 1 261 ? -2.609 5.806 5.407 1.00 97.38 261 ALA A N 1
ATOM 2144 C CA . ALA A 1 261 ? -3.410 4.950 4.545 1.00 97.38 261 ALA A CA 1
ATOM 2145 C C . ALA A 1 261 ? -4.906 5.040 4.854 1.00 97.38 261 ALA A C 1
ATOM 2147 O O . ALA A 1 261 ? -5.685 5.118 3.906 1.00 97.38 261 ALA A O 1
ATOM 2148 N N . LEU A 1 262 ? -5.319 5.099 6.125 1.00 96.56 262 LEU A N 1
ATOM 2149 C CA . LEU A 1 262 ? -6.718 5.329 6.504 1.00 96.56 262 LEU A CA 1
ATOM 2150 C C . LEU A 1 262 ? -7.239 6.633 5.883 1.00 96.56 262 LEU A C 1
ATOM 2152 O O . LEU A 1 262 ? -8.300 6.657 5.260 1.00 96.56 262 LEU A O 1
ATOM 2156 N N . GLU A 1 263 ? -6.484 7.720 6.025 1.00 94.44 263 GLU A N 1
ATOM 2157 C CA . GLU A 1 263 ? -6.894 9.038 5.536 1.00 94.44 263 GLU A CA 1
ATOM 2158 C C . GLU A 1 263 ? -6.953 9.106 4.009 1.00 94.44 263 GLU A C 1
ATOM 2160 O O . GLU A 1 263 ? -7.865 9.720 3.449 1.00 94.44 263 GLU A O 1
ATOM 2165 N N . LEU A 1 264 ? -6.009 8.466 3.319 1.00 93.50 264 LEU A N 1
ATOM 2166 C CA . LEU A 1 264 ? -5.938 8.458 1.860 1.00 93.50 264 LEU A CA 1
ATOM 2167 C C . LEU A 1 264 ? -6.993 7.539 1.235 1.00 93.50 264 LEU A C 1
ATOM 2169 O O . LEU A 1 264 ? -7.699 7.982 0.329 1.00 93.50 264 LEU A O 1
ATOM 2173 N N . SER A 1 265 ? -7.151 6.322 1.757 1.00 93.62 265 SER A N 1
ATOM 2174 C CA . SER A 1 265 ? -8.061 5.302 1.211 1.00 93.62 265 SER A CA 1
ATOM 2175 C C . SER A 1 265 ? -9.504 5.442 1.681 1.00 93.62 265 SER A C 1
ATOM 2177 O O . SER A 1 265 ? -10.417 5.051 0.969 1.00 93.62 265 SER A O 1
ATOM 2179 N N . SER A 1 266 ? -9.728 5.997 2.878 1.00 92.25 266 SER A N 1
ATOM 2180 C CA . SER A 1 266 ? -11.028 5.914 3.556 1.00 92.25 266 SER A CA 1
ATOM 2181 C C . SER A 1 266 ? -11.533 4.472 3.738 1.00 92.25 266 SER A C 1
ATOM 2183 O O . SER A 1 266 ? -12.740 4.233 3.741 1.00 92.25 266 SER A O 1
ATOM 2185 N N . SER A 1 267 ? -10.603 3.532 3.934 1.00 94.19 267 SER A N 1
ATOM 2186 C CA . SER A 1 267 ? -10.898 2.125 4.198 1.00 94.19 267 SER A CA 1
ATOM 2187 C C . SER A 1 267 ? -11.523 1.920 5.575 1.00 94.19 267 SER A C 1
ATOM 2189 O O . SER A 1 267 ? -10.983 2.348 6.602 1.00 94.19 267 SER A O 1
ATOM 2191 N N . PHE A 1 268 ? -12.644 1.199 5.603 1.00 92.44 268 PHE A N 1
ATOM 2192 C CA . PHE A 1 268 ? -13.301 0.832 6.854 1.00 92.44 268 PHE A CA 1
ATOM 2193 C C . PHE A 1 268 ? -12.511 -0.243 7.612 1.00 92.44 268 PHE A C 1
ATOM 2195 O O . PHE A 1 268 ? -12.439 -0.200 8.835 1.00 92.44 268 PHE A O 1
ATOM 2202 N N . ILE A 1 269 ? -11.822 -1.139 6.900 1.00 94.88 269 ILE A N 1
ATOM 2203 C CA . ILE A 1 269 ? -10.986 -2.195 7.496 1.00 94.88 269 ILE A CA 1
ATOM 2204 C C . ILE A 1 269 ? -9.842 -1.589 8.321 1.00 94.88 269 ILE A C 1
ATOM 2206 O O . ILE A 1 269 ? -9.572 -2.022 9.442 1.00 94.88 269 ILE A O 1
ATOM 2210 N N . LEU A 1 270 ? -9.182 -0.548 7.799 1.00 96.69 270 LEU A N 1
ATOM 2211 C CA . LEU A 1 270 ? -8.133 0.157 8.545 1.00 96.69 270 LEU A CA 1
ATOM 2212 C C . LEU A 1 270 ? -8.688 0.877 9.776 1.00 96.69 270 LEU A C 1
ATOM 2214 O O . LEU A 1 270 ? -8.027 0.915 10.815 1.00 96.69 270 LEU A O 1
ATOM 2218 N N . PHE A 1 271 ? -9.899 1.426 9.672 1.00 93.94 271 PHE A N 1
ATOM 2219 C CA . PHE A 1 271 ? -10.588 2.017 10.813 1.00 93.94 271 PHE A CA 1
ATOM 2220 C C . PHE A 1 271 ? -10.834 0.964 11.901 1.00 93.94 271 PHE A C 1
ATOM 2222 O O . PHE A 1 271 ? -10.446 1.189 13.046 1.00 93.94 271 PHE A O 1
ATOM 2229 N N . GLU A 1 272 ? -11.383 -0.204 11.558 1.00 92.25 272 GLU A N 1
ATOM 2230 C CA . GLU A 1 272 ? -11.609 -1.297 12.515 1.00 92.25 272 GLU A CA 1
ATOM 2231 C C . GLU A 1 272 ? -10.313 -1.749 13.203 1.00 92.25 272 GLU A C 1
ATOM 2233 O O . GLU A 1 272 ? -10.292 -1.903 14.429 1.00 92.25 272 GLU A O 1
ATOM 2238 N N . LEU A 1 273 ? -9.223 -1.892 12.441 1.00 94.25 273 LEU A N 1
ATOM 2239 C CA . LEU A 1 273 ? -7.905 -2.252 12.967 1.00 94.25 273 LEU A CA 1
ATOM 2240 C C . LEU A 1 273 ? -7.401 -1.229 13.996 1.00 94.25 273 LEU A C 1
ATOM 2242 O O . LEU A 1 273 ? -6.931 -1.603 15.070 1.00 94.25 273 LEU A O 1
ATOM 2246 N N . LEU A 1 274 ? -7.513 0.067 13.691 1.00 93.75 274 LEU A N 1
ATOM 2247 C CA . LEU A 1 274 ? -7.077 1.151 14.577 1.00 93.75 274 LEU A CA 1
ATOM 2248 C C . LEU A 1 274 ? -7.919 1.237 15.853 1.00 93.75 274 LEU A C 1
ATOM 2250 O O . LEU A 1 274 ? -7.363 1.437 16.935 1.00 93.75 274 LEU A O 1
ATOM 2254 N N . ILE A 1 275 ? -9.238 1.042 15.747 1.00 90.50 275 ILE A N 1
ATOM 2255 C CA . ILE A 1 275 ? -10.122 0.943 16.916 1.00 90.50 275 ILE A CA 1
ATOM 2256 C C . ILE A 1 275 ? -9.701 -0.230 17.799 1.00 90.50 275 ILE A C 1
ATOM 2258 O O . ILE A 1 275 ? -9.615 -0.082 19.018 1.00 90.50 275 ILE A O 1
ATOM 2262 N N . TRP A 1 276 ? -9.432 -1.390 17.199 1.00 89.62 276 TRP A N 1
ATOM 2263 C CA . TRP A 1 276 ? -8.989 -2.567 17.937 1.00 89.62 276 TRP A CA 1
ATOM 2264 C C . TRP A 1 276 ? -7.684 -2.294 18.698 1.00 89.62 276 TRP A C 1
ATOM 2266 O O . TRP A 1 276 ? -7.649 -2.490 19.913 1.00 89.62 276 TRP A O 1
ATOM 2276 N N . MET A 1 277 ? -6.666 -1.737 18.030 1.00 89.81 277 MET A N 1
ATOM 2277 C CA . MET A 1 277 ? -5.382 -1.402 18.663 1.00 89.81 277 MET A CA 1
ATOM 2278 C C . MET A 1 277 ? -5.541 -0.413 19.827 1.00 89.81 277 MET A C 1
ATOM 2280 O O . MET A 1 277 ? -4.958 -0.623 20.889 1.00 89.81 277 MET A O 1
ATOM 2284 N N . LEU A 1 278 ? -6.362 0.634 19.673 1.00 89.69 278 LEU A N 1
ATOM 2285 C CA . LEU A 1 278 ? -6.552 1.634 20.730 1.00 89.69 278 LEU A CA 1
ATOM 2286 C C . LEU A 1 278 ? -7.316 1.086 21.943 1.00 89.69 278 LEU A C 1
ATOM 2288 O O . LEU A 1 278 ? -7.061 1.489 23.077 1.00 89.69 278 LEU A O 1
ATOM 2292 N N . CYS A 1 279 ? -8.283 0.198 21.712 1.00 88.25 279 CYS A N 1
ATOM 2293 C CA . CYS A 1 279 ? -9.123 -0.355 22.773 1.00 88.25 279 CYS A CA 1
ATOM 2294 C C . CYS A 1 279 ? -8.411 -1.435 23.596 1.00 88.25 279 CYS A C 1
ATOM 2296 O O . CYS A 1 279 ? -8.780 -1.651 24.753 1.00 88.25 279 CYS A O 1
ATOM 2298 N N . CYS A 1 280 ? -7.413 -2.110 23.020 1.00 86.31 280 CYS A N 1
ATOM 2299 C CA . CYS A 1 280 ? -6.644 -3.154 23.697 1.00 86.31 280 CYS A CA 1
ATOM 2300 C C . CYS A 1 280 ? -5.789 -2.632 24.860 1.00 86.31 280 CYS A C 1
ATOM 2302 O O . CYS A 1 280 ? -5.434 -3.415 25.739 1.00 86.31 280 CYS A O 1
ATOM 2304 N N . GLU A 1 281 ? -5.507 -1.329 24.923 1.00 86.69 281 GLU A N 1
ATOM 2305 C CA . GLU A 1 281 ? -4.774 -0.735 26.038 1.00 86.69 281 GLU A CA 1
ATOM 2306 C C . GLU A 1 281 ? -5.398 0.564 26.553 1.00 86.69 281 GLU A C 1
ATOM 2308 O O . GLU A 1 281 ? -5.987 1.352 25.816 1.00 86.69 281 GLU A O 1
ATOM 2313 N N . GLN A 1 282 ? -5.260 0.801 27.861 1.00 82.94 282 GLN A N 1
ATOM 2314 C CA . GLN A 1 282 ? -5.798 2.007 28.495 1.00 82.94 282 GLN A CA 1
ATOM 2315 C C . GLN A 1 282 ? -5.087 3.274 28.023 1.00 82.94 282 GLN A C 1
ATOM 2317 O O . GLN A 1 282 ? -5.758 4.264 27.778 1.00 82.94 282 GLN A O 1
ATOM 2322 N N . ASN A 1 283 ? -3.766 3.242 27.826 1.00 86.62 283 ASN A N 1
ATOM 2323 C CA . ASN A 1 283 ? -2.982 4.411 27.419 1.00 86.62 283 ASN A CA 1
ATOM 2324 C C . ASN A 1 283 ? -2.072 4.045 26.245 1.00 86.62 283 ASN A C 1
ATOM 2326 O O . ASN A 1 283 ? -1.024 3.434 26.466 1.00 86.62 283 ASN A O 1
ATOM 2330 N N . HIS A 1 284 ? -2.462 4.420 25.024 1.00 91.50 284 HIS A N 1
ATOM 2331 C CA . HIS A 1 284 ? -1.657 4.161 23.830 1.00 91.50 284 HIS A CA 1
ATOM 2332 C C . HIS A 1 284 ? -0.733 5.339 23.525 1.00 91.50 284 HIS A C 1
ATOM 2334 O O . HIS A 1 284 ? -1.186 6.478 23.464 1.00 91.50 284 HIS A O 1
ATOM 2340 N N . ILE A 1 285 ? 0.566 5.100 23.285 1.00 92.88 285 ILE A N 1
ATOM 2341 C CA . ILE A 1 285 ? 1.536 6.192 23.036 1.00 92.88 285 ILE A CA 1
ATOM 2342 C C . ILE A 1 285 ? 1.108 7.083 21.859 1.00 92.88 285 ILE A C 1
ATOM 2344 O O . ILE A 1 285 ? 1.316 8.293 21.887 1.00 92.88 285 ILE A O 1
ATOM 2348 N N . PHE A 1 286 ? 0.512 6.485 20.826 1.00 93.81 286 PHE A N 1
ATOM 2349 C CA . PHE A 1 286 ? 0.024 7.186 19.631 1.00 93.81 286 PHE A CA 1
ATOM 2350 C C . PHE A 1 286 ? -1.480 7.504 19.658 1.00 93.81 286 PHE A C 1
ATOM 2352 O O . PHE A 1 286 ? -2.064 7.736 18.604 1.00 93.81 286 PHE A O 1
ATOM 2359 N N . GLU A 1 287 ? -2.123 7.489 20.828 1.00 92.88 287 GLU A N 1
ATOM 2360 C CA . GLU A 1 287 ? -3.572 7.705 20.967 1.00 92.88 287 GLU A CA 1
ATOM 2361 C C . GLU A 1 287 ? -4.060 8.989 20.289 1.00 92.88 287 GLU A C 1
ATOM 2363 O O . GLU A 1 287 ? -4.975 8.943 19.466 1.00 92.88 287 GLU A O 1
ATOM 2368 N N . ASP A 1 288 ? -3.393 10.115 20.544 1.00 92.44 288 ASP A N 1
ATOM 2369 C CA . ASP A 1 288 ? -3.751 11.399 19.939 1.00 92.44 288 ASP A CA 1
ATOM 2370 C C . ASP A 1 288 ? -3.609 11.388 18.408 1.00 92.44 288 ASP A C 1
ATOM 2372 O O . ASP A 1 288 ? -4.469 11.919 17.699 1.00 92.44 288 ASP A O 1
ATOM 2376 N N . GLU A 1 289 ? -2.547 10.764 17.875 1.00 95.12 289 GLU A N 1
ATOM 2377 C CA . GLU A 1 289 ? -2.333 10.633 16.425 1.00 95.12 289 GLU A CA 1
ATOM 2378 C C . GLU A 1 289 ? -3.451 9.778 15.794 1.00 95.12 289 GLU A C 1
ATOM 2380 O O . GLU A 1 289 ? -4.031 10.177 14.777 1.00 95.12 289 GLU A O 1
ATOM 2385 N N . ILE A 1 290 ? -3.810 8.657 16.435 1.00 94.06 290 ILE A N 1
ATOM 2386 C CA . ILE A 1 290 ? -4.882 7.747 16.001 1.00 94.06 290 ILE A CA 1
ATOM 2387 C C . ILE A 1 290 ? -6.238 8.461 16.002 1.00 94.06 290 ILE A C 1
ATOM 2389 O O . ILE A 1 290 ? -6.925 8.483 14.979 1.00 94.06 290 ILE A O 1
ATOM 2393 N N . LEU A 1 291 ? -6.620 9.097 17.113 1.00 91.44 291 LEU A N 1
ATOM 2394 C CA . LEU A 1 291 ? -7.901 9.804 17.235 1.00 91.44 291 LEU A CA 1
ATOM 2395 C C . LEU A 1 291 ? -8.004 10.982 16.257 1.00 91.44 291 LEU A C 1
ATOM 2397 O O . LEU A 1 291 ? -9.068 11.243 15.689 1.00 91.44 291 LEU A O 1
ATOM 2401 N N . SER A 1 292 ? -6.897 11.693 16.036 1.00 92.88 292 SER A N 1
ATOM 2402 C CA . SER A 1 292 ? -6.812 12.788 15.067 1.00 92.88 292 SER A CA 1
ATOM 2403 C C . SER A 1 292 ? -7.019 12.293 13.631 1.00 92.88 292 SER A C 1
ATOM 2405 O O . SER A 1 292 ? -7.772 12.906 12.869 1.00 92.88 292 SER A O 1
ATOM 2407 N N . SER A 1 293 ? -6.409 11.161 13.278 1.00 94.25 293 SER A N 1
ATOM 2408 C CA . SER A 1 293 ? -6.561 10.519 11.969 1.00 94.25 293 SER A CA 1
ATOM 2409 C C . SER A 1 293 ? -7.979 9.994 11.736 1.00 94.25 293 SER A C 1
ATOM 2411 O O . SER A 1 293 ? -8.594 10.289 10.711 1.00 94.25 293 SER A O 1
ATOM 2413 N N . ILE A 1 294 ? -8.560 9.322 12.735 1.00 91.94 294 ILE A N 1
ATOM 2414 C CA . ILE A 1 294 ? -9.947 8.838 12.701 1.00 91.94 294 ILE A CA 1
ATOM 2415 C C . ILE A 1 294 ? -10.934 9.992 12.500 1.00 91.94 294 ILE A C 1
ATOM 2417 O O . ILE A 1 294 ? -11.862 9.882 11.701 1.00 91.94 294 ILE A O 1
ATOM 2421 N N . ASN A 1 295 ? -10.717 11.129 13.163 1.00 90.69 295 ASN A N 1
ATOM 2422 C CA . ASN A 1 295 ? -11.540 12.315 12.944 1.00 90.69 295 ASN A CA 1
ATOM 2423 C C . ASN A 1 295 ? -11.464 12.801 11.483 1.00 90.69 295 ASN A C 1
ATOM 2425 O O . ASN A 1 295 ? -12.495 12.993 10.836 1.00 90.69 295 ASN A O 1
ATOM 2429 N N . ARG A 1 296 ? -10.250 12.926 10.924 1.00 93.00 296 ARG A N 1
ATOM 2430 C CA . ARG A 1 296 ? -10.067 13.294 9.507 1.00 93.00 296 ARG A CA 1
ATOM 2431 C C . ARG A 1 296 ? -10.770 12.313 8.567 1.00 93.00 296 ARG A C 1
ATOM 2433 O O . ARG A 1 296 ? -11.427 12.754 7.626 1.00 93.00 296 ARG A O 1
ATOM 2440 N N . PHE A 1 297 ? -10.697 11.016 8.853 1.00 93.06 297 PHE A N 1
ATOM 2441 C CA . PHE A 1 297 ? -11.409 9.973 8.117 1.00 93.06 297 PHE A CA 1
ATOM 2442 C C . PHE A 1 297 ? -12.935 10.173 8.128 1.00 93.06 297 PHE A C 1
ATOM 2444 O O . PHE A 1 297 ? -13.548 10.217 7.062 1.00 93.06 297 PHE A O 1
ATOM 2451 N N . ILE A 1 298 ? -13.555 10.381 9.295 1.00 90.50 298 ILE A N 1
ATOM 2452 C CA . ILE A 1 298 ? -15.017 10.575 9.414 1.00 90.50 298 ILE A CA 1
ATOM 2453 C C . ILE A 1 298 ? -15.486 11.815 8.657 1.00 90.50 298 ILE A C 1
ATOM 2455 O O . ILE A 1 298 ? -16.526 11.783 7.987 1.00 90.50 298 ILE A O 1
ATOM 2459 N N . ILE A 1 299 ? -14.725 12.907 8.767 1.00 88.56 299 ILE A N 1
ATOM 2460 C CA . ILE A 1 299 ? -15.008 14.152 8.049 1.00 88.56 299 ILE A CA 1
ATOM 2461 C C . ILE A 1 299 ? -14.929 13.901 6.539 1.00 88.56 299 ILE A C 1
ATOM 2463 O O . ILE A 1 299 ? -15.828 14.313 5.804 1.00 88.56 299 ILE A O 1
ATOM 2467 N N . LYS A 1 300 ? -13.892 13.186 6.080 1.00 89.56 300 LYS A N 1
ATOM 2468 C CA . LYS A 1 300 ? -13.671 12.881 4.662 1.00 89.56 300 LYS A CA 1
ATOM 2469 C C . LYS A 1 300 ? -14.746 11.971 4.070 1.00 89.56 300 LYS A C 1
ATOM 2471 O O . LYS A 1 300 ? -15.112 12.187 2.919 1.00 89.56 300 LYS A O 1
ATOM 2476 N N . LEU A 1 301 ? -15.282 11.010 4.836 1.00 87.75 301 LEU A N 1
ATOM 2477 C CA . LEU A 1 301 ? -16.354 10.124 4.360 1.00 87.75 301 LEU A CA 1
ATOM 2478 C C . LEU A 1 301 ? -17.518 10.918 3.760 1.00 87.75 301 LEU A C 1
ATOM 2480 O O . LEU A 1 301 ? -18.060 10.491 2.747 1.00 87.75 301 LEU A O 1
ATOM 2484 N N . ASN A 1 302 ? -17.880 12.054 4.380 1.00 83.06 302 ASN A N 1
ATOM 2485 C CA . ASN A 1 302 ? -18.869 13.045 3.929 1.00 83.06 302 ASN A CA 1
ATOM 2486 C C . ASN A 1 302 ? -20.183 12.473 3.342 1.00 83.06 302 ASN A C 1
ATOM 2488 O O . ASN A 1 302 ? -20.934 13.178 2.668 1.00 83.06 302 ASN A O 1
ATOM 2492 N N . ASP A 1 303 ? -20.511 11.226 3.650 1.00 87.75 303 ASP A N 1
ATOM 2493 C CA . ASP A 1 303 ? -21.671 10.496 3.162 1.00 87.75 303 ASP A CA 1
ATOM 2494 C C . ASP A 1 303 ? -22.48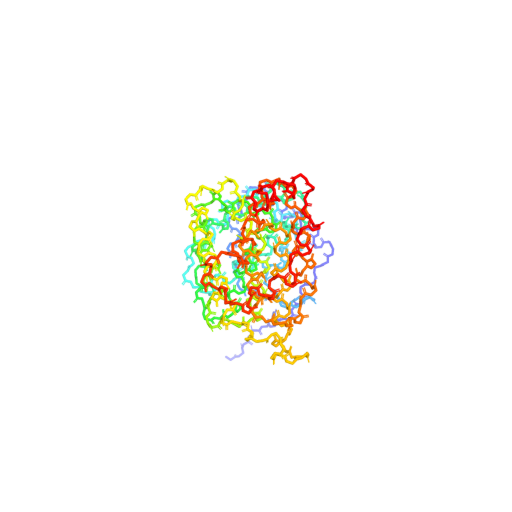7 10.008 4.356 1.00 87.75 303 ASP A C 1
ATOM 2496 O O . ASP A 1 303 ? -21.942 9.525 5.351 1.00 87.75 303 ASP A O 1
ATOM 2500 N N . HIS A 1 304 ? -23.802 10.183 4.268 1.00 87.81 304 HIS A N 1
ATOM 2501 C CA . HIS A 1 304 ? -24.699 9.889 5.376 1.00 87.81 304 HIS A CA 1
ATOM 2502 C C . HIS A 1 304 ? -24.729 8.390 5.703 1.00 87.81 304 HIS A C 1
ATOM 2504 O O . HIS A 1 304 ? -24.594 8.027 6.871 1.00 87.81 304 HIS A O 1
ATOM 2510 N N . ASN A 1 305 ? -24.822 7.529 4.686 1.00 88.38 305 ASN A N 1
ATOM 2511 C CA . ASN A 1 305 ? -24.912 6.082 4.872 1.00 88.38 305 ASN A CA 1
ATOM 2512 C C . ASN A 1 305 ? -23.599 5.516 5.421 1.00 88.38 305 ASN A C 1
ATOM 2514 O O . ASN A 1 305 ? -23.609 4.749 6.382 1.00 88.38 305 ASN A O 1
ATOM 2518 N N . LYS A 1 306 ? -22.455 5.950 4.877 1.00 89.38 306 LYS A N 1
ATOM 2519 C CA . LYS A 1 306 ? -21.130 5.540 5.373 1.00 89.38 306 LYS A CA 1
ATOM 2520 C C . LYS A 1 306 ? -20.908 5.974 6.825 1.00 89.38 306 LYS A C 1
ATOM 2522 O O . LYS A 1 306 ? -20.418 5.183 7.628 1.00 89.38 306 LYS A O 1
ATOM 2527 N N . GLN A 1 307 ? -21.303 7.199 7.189 1.00 91.38 307 GLN A N 1
ATOM 2528 C CA . GLN A 1 307 ? -21.222 7.660 8.580 1.00 91.38 307 GLN A CA 1
ATOM 2529 C C . GLN A 1 307 ? -22.181 6.897 9.506 1.00 91.38 307 GLN A C 1
ATOM 2531 O O . GLN A 1 307 ? -21.802 6.593 10.634 1.00 91.38 307 GLN A O 1
ATOM 2536 N N . MET A 1 308 ? -23.390 6.554 9.047 1.00 90.69 308 MET A N 1
ATOM 2537 C CA . MET A 1 308 ? -24.330 5.745 9.829 1.00 90.69 308 MET A CA 1
ATOM 2538 C C . MET A 1 308 ? -23.784 4.334 10.081 1.00 90.69 308 MET A C 1
ATOM 2540 O O . MET A 1 308 ? -23.778 3.890 11.225 1.00 90.69 308 MET A O 1
ATOM 2544 N N . ASN A 1 309 ? -23.246 3.667 9.055 1.00 90.25 309 ASN A N 1
ATOM 2545 C CA . ASN A 1 309 ? -22.627 2.341 9.190 1.00 90.25 309 ASN A CA 1
ATOM 2546 C C . ASN A 1 309 ? -21.483 2.346 10.213 1.00 90.25 309 ASN A C 1
ATOM 2548 O O . ASN A 1 309 ? -21.343 1.426 11.016 1.00 90.25 309 ASN A O 1
ATOM 2552 N N . LEU A 1 310 ? -20.687 3.415 10.222 1.00 90.50 310 LEU A N 1
ATOM 2553 C CA . LEU A 1 310 ? -19.629 3.606 11.204 1.00 90.50 310 LEU A CA 1
ATOM 2554 C C . LEU A 1 310 ? -20.179 3.763 12.631 1.00 90.50 310 LEU A C 1
ATOM 2556 O O . LEU A 1 310 ? -19.642 3.160 13.562 1.00 90.50 310 LEU A O 1
ATOM 2560 N N . LEU A 1 311 ? -21.255 4.532 12.821 1.00 89.69 311 LEU A N 1
ATOM 2561 C CA . LEU A 1 311 ? -21.892 4.677 14.133 1.00 89.69 311 LEU A CA 1
ATOM 2562 C C . LEU A 1 311 ? -22.534 3.363 14.599 1.00 89.69 311 LEU A C 1
ATOM 2564 O O . LEU A 1 311 ? -22.417 3.014 15.773 1.00 89.69 311 LEU A O 1
ATOM 2568 N N . ASP A 1 312 ? -23.149 2.611 13.685 1.00 89.69 312 ASP A N 1
ATOM 2569 C CA . ASP A 1 312 ? -23.697 1.276 13.942 1.00 89.69 312 ASP A CA 1
ATOM 2570 C C . ASP A 1 312 ? -22.608 0.299 14.401 1.00 89.69 312 ASP A C 1
ATOM 2572 O O . ASP A 1 312 ? -22.788 -0.430 15.380 1.00 89.69 312 ASP A O 1
ATOM 2576 N N . TYR A 1 313 ? -21.448 0.316 13.743 1.00 88.31 313 TYR A N 1
ATOM 2577 C CA . TYR A 1 313 ? -20.313 -0.511 14.137 1.00 88.31 313 TYR A CA 1
ATOM 2578 C C . TYR A 1 313 ? -19.802 -0.157 15.536 1.00 88.31 313 TYR A C 1
ATOM 2580 O O . TYR A 1 313 ? -19.644 -1.044 16.377 1.00 88.31 313 TYR A O 1
ATOM 2588 N N . ILE A 1 314 ? -19.621 1.132 15.833 1.00 86.81 314 ILE A N 1
ATOM 2589 C CA . ILE A 1 314 ? -19.206 1.581 17.168 1.00 86.81 314 ILE A CA 1
ATOM 2590 C C . ILE A 1 314 ? -20.241 1.193 18.228 1.00 86.81 314 ILE A C 1
ATOM 2592 O O . ILE A 1 314 ? -19.877 0.676 19.287 1.00 86.81 314 ILE A O 1
ATOM 2596 N N . TYR A 1 315 ? -21.533 1.355 17.939 1.00 87.50 315 TYR A N 1
ATOM 2597 C CA . TYR A 1 315 ? -22.600 0.891 18.823 1.00 87.50 315 TYR A CA 1
ATOM 2598 C C . TYR A 1 315 ? -22.500 -0.622 19.080 1.00 87.50 315 TYR A C 1
ATOM 2600 O O . TYR A 1 315 ? -22.628 -1.070 20.222 1.00 87.50 315 TYR A O 1
ATOM 2608 N N . SER A 1 316 ? -22.193 -1.413 18.047 1.00 87.31 316 SER A N 1
ATOM 2609 C CA . SER A 1 316 ? -22.005 -2.864 18.166 1.00 87.31 316 SER A CA 1
ATOM 2610 C C . SER A 1 316 ? -20.798 -3.256 19.031 1.00 87.31 316 SER A C 1
ATOM 2612 O O . SER A 1 316 ? -20.851 -4.276 19.722 1.00 87.31 316 SER A O 1
ATOM 2614 N N . ILE A 1 317 ? -19.735 -2.446 19.049 1.00 85.06 317 ILE A N 1
ATOM 2615 C CA . ILE A 1 317 ? -18.587 -2.650 19.943 1.00 85.06 317 ILE A CA 1
ATOM 2616 C C . ILE A 1 317 ? -19.003 -2.387 21.390 1.00 85.06 317 ILE A C 1
ATOM 2618 O O . ILE A 1 317 ? -18.752 -3.211 22.269 1.00 85.06 317 ILE A O 1
ATOM 2622 N N . LEU A 1 318 ? -19.656 -1.250 21.633 1.00 83.06 318 LEU A N 1
ATOM 2623 C CA . LEU A 1 318 ? -19.992 -0.776 22.975 1.00 83.06 318 LEU A CA 1
ATOM 2624 C C . LEU A 1 318 ? -21.067 -1.639 23.641 1.00 83.06 318 LEU A C 1
ATOM 2626 O O . LEU A 1 318 ? -20.893 -2.115 24.765 1.00 83.06 318 LEU A O 1
ATOM 2630 N N . PHE A 1 319 ? -22.170 -1.859 22.930 1.00 83.44 319 PHE A N 1
ATOM 2631 C CA . PHE A 1 319 ? -23.387 -2.467 23.469 1.00 83.44 319 PHE A CA 1
ATOM 2632 C C . PHE A 1 319 ? -23.694 -3.839 22.864 1.00 83.44 319 PHE A C 1
ATOM 2634 O O . PHE A 1 319 ? -24.489 -4.598 23.419 1.00 83.44 319 PHE A O 1
ATOM 2641 N N . GLY A 1 320 ? -23.066 -4.194 21.742 1.00 77.06 320 GLY A N 1
ATOM 2642 C CA . GLY A 1 320 ? -23.299 -5.474 21.082 1.00 77.06 320 GLY A CA 1
ATOM 2643 C C . GLY A 1 320 ? -22.617 -6.660 21.769 1.00 77.06 320 GLY A C 1
ATOM 2644 O O . GLY A 1 320 ? -21.867 -6.544 22.740 1.00 77.06 320 GLY A O 1
ATOM 2645 N N . LYS A 1 321 ? -22.855 -7.861 21.239 1.00 70.56 321 LYS A N 1
ATOM 2646 C CA . LYS A 1 321 ? -22.195 -9.106 21.674 1.00 70.56 321 LYS A CA 1
ATOM 2647 C C . LYS A 1 321 ? -20.937 -9.397 20.850 1.00 70.56 321 LYS A C 1
ATOM 2649 O O . LYS A 1 321 ? -20.686 -10.546 20.503 1.00 70.56 321 LYS A O 1
ATOM 2654 N N . ASN A 1 322 ? -20.157 -8.369 20.511 1.00 71.19 322 ASN A N 1
ATOM 2655 C CA . ASN A 1 322 ? -18.899 -8.583 19.806 1.00 71.19 322 ASN A CA 1
ATOM 2656 C C . ASN A 1 322 ? -17.907 -9.302 20.740 1.00 71.19 322 ASN A C 1
ATOM 2658 O O . ASN A 1 322 ? -17.534 -8.768 21.788 1.00 71.19 322 ASN A O 1
ATOM 2662 N N . ILE A 1 323 ? -17.534 -10.532 20.374 1.00 72.25 323 ILE A N 1
ATOM 2663 C CA . ILE A 1 323 ? -16.677 -11.429 21.168 1.00 72.25 323 ILE A CA 1
ATOM 2664 C C . ILE A 1 323 ? -15.231 -10.907 21.217 1.00 72.25 323 ILE A C 1
ATOM 2666 O O . ILE A 1 323 ? -14.505 -11.192 22.166 1.00 72.25 323 ILE A O 1
ATOM 2670 N N . LEU A 1 324 ? -14.826 -10.097 20.233 1.00 70.69 324 LEU A N 1
ATOM 2671 C CA . LEU A 1 324 ? -13.474 -9.539 20.138 1.00 70.69 324 LEU A CA 1
ATOM 2672 C C . LEU A 1 324 ? -13.201 -8.472 21.211 1.00 70.69 324 LEU A C 1
ATOM 2674 O O . LEU A 1 324 ? -12.058 -8.284 21.631 1.00 70.69 324 LEU A O 1
ATOM 2678 N N . PHE A 1 325 ? -14.243 -7.794 21.701 1.00 79.00 325 PHE A N 1
ATOM 2679 C CA . PHE A 1 325 ? -14.119 -6.716 22.681 1.00 79.00 325 PHE A CA 1
ATOM 2680 C C . PHE A 1 325 ? -14.599 -7.175 24.059 1.00 79.00 325 PHE A C 1
ATOM 2682 O O . PHE A 1 325 ? -15.802 -7.275 24.322 1.00 79.00 325 PHE A O 1
ATOM 2689 N N . ARG A 1 326 ? -13.638 -7.421 24.959 1.00 84.44 326 ARG A N 1
ATOM 2690 C CA . ARG A 1 326 ? -13.892 -7.648 26.390 1.00 84.44 326 ARG A CA 1
ATOM 2691 C C . ARG A 1 326 ? -14.428 -6.377 27.045 1.00 84.44 326 ARG A C 1
ATOM 2693 O O . ARG A 1 326 ? -14.291 -5.291 26.493 1.00 84.44 326 ARG A O 1
ATOM 2700 N N . ILE A 1 327 ? -15.000 -6.506 28.243 1.00 85.25 327 ILE A N 1
ATOM 2701 C CA . ILE A 1 327 ? -15.621 -5.374 28.947 1.00 85.25 327 ILE A CA 1
ATOM 2702 C C . ILE A 1 327 ? -14.656 -4.191 29.128 1.00 85.25 327 ILE A C 1
ATOM 2704 O O . ILE A 1 327 ? -15.042 -3.054 28.893 1.00 85.25 327 ILE A O 1
ATOM 2708 N N . GLU A 1 328 ? -13.383 -4.465 29.420 1.00 85.00 328 GLU A N 1
ATOM 2709 C CA . GLU A 1 328 ? -12.322 -3.457 29.539 1.00 85.00 328 GLU A CA 1
ATOM 2710 C C . GLU A 1 328 ? -12.090 -2.711 28.218 1.00 85.00 328 GLU A C 1
ATOM 2712 O O . GLU A 1 328 ? -12.057 -1.485 28.196 1.00 85.00 328 GLU A O 1
ATOM 2717 N N . HIS A 1 329 ? -12.029 -3.436 27.095 1.00 87.88 329 HIS A N 1
ATOM 2718 C CA . HIS A 1 329 ? -11.865 -2.829 25.772 1.00 87.88 329 HIS A CA 1
ATOM 2719 C C . HIS A 1 329 ? -13.062 -1.941 25.411 1.00 87.88 329 HIS A C 1
ATOM 2721 O O . HIS A 1 329 ? -12.898 -0.908 24.771 1.00 87.88 329 HIS A O 1
ATOM 2727 N N . ARG A 1 330 ? -14.274 -2.326 25.833 1.00 87.75 330 ARG A N 1
ATOM 2728 C CA . ARG A 1 330 ? -15.496 -1.538 25.605 1.00 87.75 330 ARG A CA 1
ATOM 2729 C C . ARG A 1 330 ? -15.526 -0.265 26.441 1.00 87.75 330 ARG A C 1
ATOM 2731 O O . ARG A 1 330 ? -15.996 0.754 25.949 1.00 87.75 330 ARG A O 1
ATOM 2738 N N . LEU A 1 331 ? -15.023 -0.309 27.675 1.00 87.00 331 LEU A N 1
ATOM 2739 C CA . LEU A 1 331 ? -14.878 0.881 28.517 1.00 87.00 331 LEU A CA 1
ATOM 2740 C C . LEU A 1 331 ? -13.859 1.853 27.918 1.00 87.00 331 LEU A C 1
ATOM 2742 O O . LEU A 1 331 ? -14.176 3.030 27.769 1.00 87.00 331 LEU A O 1
ATOM 2746 N N . ASN A 1 332 ? -12.707 1.349 27.465 1.00 87.94 332 ASN A N 1
ATOM 2747 C CA . ASN A 1 332 ? -11.731 2.158 26.731 1.00 87.94 332 ASN A CA 1
ATOM 2748 C C . ASN A 1 332 ? -12.363 2.762 25.470 1.00 87.94 332 ASN A C 1
ATOM 2750 O O . ASN A 1 332 ? -12.172 3.940 25.175 1.00 87.94 332 ASN A O 1
ATOM 2754 N N . ALA A 1 333 ? -13.163 1.975 24.741 1.00 85.50 333 ALA A N 1
ATOM 2755 C CA . ALA A 1 333 ? -13.849 2.465 23.555 1.00 85.50 333 ALA A CA 1
ATOM 2756 C C . ALA A 1 333 ? -14.825 3.611 23.885 1.00 85.50 333 ALA A C 1
ATOM 2758 O O . ALA A 1 333 ? -14.889 4.617 23.173 1.00 85.50 333 ALA A O 1
ATOM 2759 N N . LEU A 1 334 ? -15.577 3.457 24.977 1.00 84.81 334 LEU A N 1
ATOM 2760 C CA . LEU A 1 334 ? -16.546 4.433 25.465 1.00 84.81 334 LEU A CA 1
ATOM 2761 C C . LEU A 1 334 ? -15.869 5.754 25.847 1.00 84.81 334 LEU A C 1
ATOM 2763 O O . LEU A 1 334 ? -16.316 6.816 25.413 1.00 84.81 334 LEU A O 1
ATOM 2767 N N . GLU A 1 335 ? -14.790 5.672 26.622 1.00 85.19 335 GLU A N 1
ATOM 2768 C CA . GLU A 1 335 ? -14.039 6.822 27.126 1.00 85.19 335 GLU A CA 1
ATOM 2769 C C . GLU A 1 335 ? -13.360 7.610 25.997 1.00 85.19 335 GLU A C 1
ATOM 2771 O O . GLU A 1 335 ? -13.453 8.837 25.950 1.00 85.19 335 GLU A O 1
ATOM 2776 N N . LYS A 1 336 ? -12.738 6.905 25.046 1.00 84.31 336 LYS A N 1
ATOM 2777 C CA . LYS A 1 336 ? -11.885 7.521 24.019 1.00 84.31 336 LYS A CA 1
ATOM 2778 C C . LYS A 1 336 ? -12.643 7.968 22.772 1.00 84.31 336 LYS A C 1
ATOM 2780 O O . LYS A 1 336 ? -12.336 9.014 22.200 1.00 84.31 336 LYS A O 1
ATOM 2785 N N . PHE A 1 337 ? -13.628 7.188 22.317 1.00 78.81 337 PHE A N 1
ATOM 2786 C CA . PHE A 1 337 ? -14.222 7.399 20.993 1.00 78.81 337 PHE A CA 1
ATOM 2787 C C . PHE A 1 337 ? -15.551 8.134 21.018 1.00 78.81 337 PHE A C 1
ATOM 2789 O O . PHE A 1 337 ? -15.742 9.019 20.190 1.00 78.81 337 PHE A O 1
ATOM 2796 N N . ILE A 1 338 ? -16.478 7.812 21.923 1.00 78.56 338 ILE A N 1
ATOM 2797 C CA . ILE A 1 338 ? -17.889 8.223 21.772 1.00 78.56 338 ILE A CA 1
ATOM 2798 C C . ILE A 1 338 ? -18.035 9.726 21.555 1.00 78.56 338 ILE A C 1
ATOM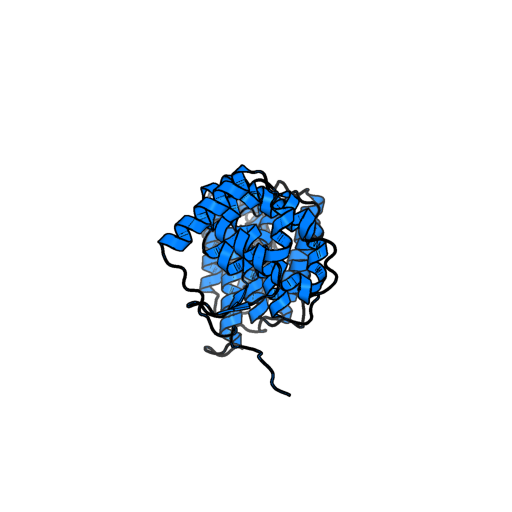 2800 O O . ILE A 1 338 ? -18.631 10.156 20.567 1.00 78.56 338 ILE A O 1
ATOM 2804 N N . LEU A 1 339 ? -17.448 10.535 22.436 1.00 77.62 339 LEU A N 1
ATOM 2805 C CA . LEU A 1 339 ? -17.562 11.989 22.334 1.00 77.62 339 LEU A CA 1
ATOM 2806 C C . LEU A 1 339 ? -16.906 12.518 21.056 1.00 77.62 339 LEU A C 1
ATOM 2808 O O . LEU A 1 339 ? -17.457 13.398 20.391 1.00 77.62 339 LEU A O 1
ATOM 2812 N N . LYS A 1 340 ? -15.755 11.959 20.669 1.00 80.56 340 LYS A N 1
ATOM 2813 C CA . LYS A 1 340 ? -15.036 12.388 19.469 1.00 80.56 340 LYS A CA 1
ATOM 2814 C C . LYS A 1 340 ? -15.793 12.027 18.192 1.00 80.56 340 LYS A C 1
ATOM 2816 O O . LYS A 1 340 ? -15.885 12.848 17.286 1.00 80.56 340 LYS A O 1
ATOM 2821 N N . MET A 1 341 ? -16.387 10.841 18.131 1.00 79.62 341 MET A N 1
ATOM 2822 C CA . MET A 1 341 ? -17.139 10.371 16.967 1.00 79.62 341 MET A CA 1
ATOM 2823 C C . MET A 1 341 ? -18.443 11.153 16.795 1.00 79.62 341 MET A C 1
ATOM 2825 O O . MET A 1 341 ? -18.706 11.675 15.712 1.00 79.62 341 MET A O 1
ATOM 2829 N N . LEU A 1 342 ? -19.229 11.302 17.868 1.00 82.06 342 LEU A N 1
ATOM 2830 C CA . LEU A 1 342 ? -20.519 12.004 17.826 1.00 82.06 342 LEU A CA 1
ATOM 2831 C C . LEU A 1 342 ? -20.370 13.484 17.448 1.00 82.06 342 LEU A C 1
ATOM 2833 O O . LEU A 1 342 ? -21.273 14.057 16.843 1.00 82.06 342 LEU A O 1
ATOM 2837 N N . THR A 1 343 ? -19.227 14.098 17.766 1.00 84.75 343 THR A N 1
ATOM 2838 C CA . THR A 1 343 ? -18.926 15.488 17.386 1.00 84.75 343 THR A CA 1
ATOM 2839 C C . THR A 1 343 ? -18.381 15.637 15.965 1.00 84.75 343 THR A C 1
ATOM 2841 O O . THR A 1 343 ? -18.386 16.748 15.440 1.00 84.75 343 THR A O 1
ATOM 2844 N N . SER A 1 344 ? -17.941 14.547 15.330 1.00 86.81 344 SER A N 1
ATOM 2845 C CA . SER A 1 344 ? -17.302 14.576 14.003 1.00 86.81 344 SER A CA 1
ATOM 2846 C C . SER A 1 344 ? -18.255 14.211 12.857 1.00 86.81 344 SER A C 1
ATOM 2848 O O . SER A 1 344 ? -17.990 14.533 11.699 1.00 86.81 344 SER A O 1
ATOM 2850 N N . VAL A 1 345 ? -19.373 13.543 13.152 1.00 90.19 345 VAL A N 1
ATOM 2851 C CA . VAL A 1 345 ? -20.393 13.168 12.158 1.00 90.19 345 VAL A CA 1
ATOM 2852 C C . VAL A 1 345 ? -21.334 14.325 11.815 1.00 90.19 345 VAL A C 1
ATOM 2854 O O . VAL A 1 345 ? -21.511 15.274 12.581 1.00 90.19 345 VAL A O 1
ATOM 2857 N N . LYS A 1 346 ? -22.002 14.241 10.658 1.00 89.19 346 LYS A N 1
ATOM 2858 C CA . LYS A 1 346 ? -23.026 15.222 10.277 1.00 89.19 346 LYS A CA 1
ATOM 2859 C C . LYS A 1 346 ? -24.185 15.221 11.273 1.00 89.19 346 LYS A C 1
ATOM 2861 O O . LYS A 1 346 ? -24.651 14.171 11.710 1.00 89.19 346 LYS A O 1
ATOM 2866 N N . LYS A 1 347 ? -24.741 16.410 11.531 1.00 89.38 347 LYS A N 1
ATOM 2867 C CA . LYS A 1 347 ? -25.901 16.593 12.419 1.00 89.38 347 LYS A CA 1
ATOM 2868 C C . LYS A 1 347 ? -27.108 15.741 12.008 1.00 89.38 347 LYS A C 1
ATOM 2870 O O . LYS A 1 347 ? -27.807 15.231 12.874 1.00 89.38 347 LYS A O 1
ATOM 2875 N N . THR A 1 348 ? -27.357 15.586 10.708 1.00 90.62 348 THR A N 1
ATOM 2876 C CA . THR A 1 348 ? -28.458 14.757 10.190 1.00 90.62 348 THR A CA 1
ATOM 2877 C C . THR A 1 348 ? -28.268 13.285 10.549 1.00 90.62 348 THR A C 1
ATOM 2879 O O . THR A 1 348 ? -29.167 12.687 11.131 1.00 90.62 348 THR A O 1
ATOM 2882 N N . THR A 1 349 ? -27.073 12.740 10.305 1.00 91.62 349 THR A N 1
ATOM 2883 C CA . THR A 1 349 ? -26.698 11.371 10.689 1.00 91.62 349 THR A CA 1
ATOM 2884 C C . THR A 1 349 ? -26.802 11.163 12.195 1.00 91.62 349 THR A C 1
ATOM 2886 O O . THR A 1 349 ? -27.347 10.160 12.643 1.00 91.62 349 THR A O 1
ATOM 2889 N N . LEU A 1 350 ? -26.349 12.142 12.981 1.00 90.38 350 LEU A N 1
ATOM 2890 C CA . LEU A 1 350 ? -26.433 12.093 14.436 1.00 90.38 350 LEU A CA 1
ATOM 2891 C C . LEU A 1 350 ? -27.888 11.981 14.916 1.00 90.38 350 LEU A C 1
ATOM 2893 O O . LEU A 1 350 ? -28.199 11.107 15.719 1.00 90.38 350 LEU A O 1
ATOM 2897 N N . ILE A 1 351 ? -28.792 12.827 14.407 1.00 90.50 351 ILE A N 1
ATOM 2898 C CA . ILE A 1 351 ? -30.218 12.802 14.780 1.00 90.50 351 ILE A CA 1
ATOM 2899 C C . ILE A 1 351 ? -30.838 11.432 14.492 1.00 90.50 351 ILE A C 1
ATOM 2901 O O . ILE A 1 351 ? -31.591 10.915 15.314 1.00 90.50 351 ILE A O 1
ATOM 2905 N N . GLU A 1 352 ? -30.539 10.843 13.338 1.00 90.94 352 GLU A N 1
ATOM 2906 C CA . GLU A 1 352 ? -31.061 9.523 12.987 1.00 90.94 352 GLU A CA 1
ATOM 2907 C C . GLU A 1 352 ? -30.472 8.407 13.846 1.00 90.94 352 GLU A C 1
ATOM 2909 O O . GLU A 1 352 ? -31.210 7.525 14.279 1.00 90.94 352 GLU A O 1
ATOM 2914 N N . PHE A 1 353 ? -29.182 8.478 14.174 1.00 90.38 353 PHE A N 1
ATOM 2915 C CA . PHE A 1 353 ? -28.557 7.537 15.096 1.00 90.38 353 PHE A CA 1
ATOM 2916 C C . PHE A 1 353 ? -29.232 7.574 16.477 1.00 90.38 353 PHE A C 1
ATOM 2918 O O . PHE A 1 353 ? -29.580 6.527 17.026 1.00 90.38 353 PHE A O 1
ATOM 2925 N N . TYR A 1 354 ? -29.513 8.773 17.005 1.00 88.31 354 TYR A N 1
ATOM 2926 C CA . TYR A 1 354 ? -30.279 8.936 18.248 1.00 88.31 354 TYR A CA 1
ATOM 2927 C C . TYR A 1 354 ? -31.690 8.342 18.138 1.00 88.31 354 TYR A C 1
ATOM 2929 O O . TYR A 1 354 ? -32.130 7.648 19.052 1.00 88.31 354 TYR A O 1
ATOM 2937 N N . LYS A 1 355 ? -32.392 8.560 17.019 1.00 90.81 355 LYS A N 1
ATOM 2938 C CA . LYS A 1 355 ? -33.722 7.968 16.791 1.00 90.81 355 LYS A CA 1
ATOM 2939 C C . LYS A 1 355 ? -33.696 6.441 16.735 1.00 90.81 355 LYS A C 1
ATOM 2941 O O . LYS A 1 355 ? -34.686 5.824 17.094 1.00 90.81 355 LYS A O 1
ATOM 2946 N N . LYS A 1 356 ? -32.605 5.846 16.249 1.00 90.00 356 LYS A N 1
ATOM 2947 C CA . LYS A 1 356 ? -32.485 4.395 16.065 1.00 90.00 356 LYS A CA 1
ATOM 2948 C C . LYS A 1 356 ? -32.218 3.639 17.369 1.00 90.00 356 LYS A C 1
ATOM 2950 O O . LYS A 1 356 ? -32.707 2.524 17.512 1.00 90.00 356 LYS A O 1
ATOM 2955 N N . TYR A 1 357 ? -31.423 4.207 18.280 1.00 85.06 357 TYR A N 1
ATOM 2956 C CA . TYR A 1 357 ? -30.923 3.477 19.457 1.00 85.06 357 TYR A CA 1
ATOM 2957 C C . TYR A 1 357 ? -31.289 4.074 20.818 1.00 85.06 357 TYR A C 1
ATOM 2959 O O . TYR A 1 357 ? -31.074 3.409 21.831 1.00 85.06 357 TYR A O 1
ATOM 2967 N N . ILE A 1 358 ? -31.748 5.327 20.868 1.00 78.19 358 ILE A N 1
ATOM 2968 C CA . ILE A 1 358 ? -31.983 6.056 22.127 1.00 78.19 358 ILE A CA 1
ATOM 2969 C C . ILE A 1 358 ? -33.454 6.463 22.284 1.00 78.19 358 ILE A C 1
ATOM 2971 O O . ILE A 1 358 ? -33.937 6.526 23.414 1.00 78.19 358 ILE A O 1
ATOM 2975 N N . SER A 1 359 ? -34.154 6.734 21.178 1.00 57.03 359 SER A N 1
ATOM 2976 C CA . SER A 1 359 ? -35.620 6.827 21.153 1.00 57.03 359 SER A CA 1
ATOM 2977 C C . SER A 1 359 ? -36.254 5.448 21.062 1.00 57.03 359 SER A C 1
ATOM 2979 O O . SER A 1 359 ? -37.431 5.376 21.483 1.00 57.03 359 SER A O 1
#

Foldseek 3Di:
DDDDPPDPQDDQPDDDPVNLVVVLVVLVVCLVVVPAPLVCVVVLLDPDWDQYPVGIDHPNLVVCVSNVVSVLVRCLVRLCSLVNVLPQQPALSSLVSSLVNLLSSLVSLLVDPVSLVRRLLSSLLSCLVCVVSLVNQLPPLDLVSVVSVLSSLLSNVSSPLPSLLVDPCVVVVLVSLLCQLLDLSDALQSNLSSLSCLLSLLLLLVDPSRDPVRSVVSLVSVLVSLVSSCVNHPDLAQPPDDPPDPSNVSNVSNVVSLLVSCLNRLHPSSVVVLLLVQLSDLDHPCLVVSLVSVLSSQLVVVDLVVLLVVLVVLCCQQPNPDVSHDPSSNVSSVVRPDVSSLVSHDPVSNVVSCVVPVD

Secondary structure (DSSP, 8-state):
--------TT------HHHHHHHHHHHHHHHHTT--HHHHHHHHTS--EEEETTEEEEHHHHHHHHSHHHHHHHHHH-THHHHHHH----SHHHHHHHHHHHHHHHHHHHH-HHHHHHHHHHHHHHHHHTGGGGHHHHT-S-HHHHHHHHHHHHHHHHHHSGGGTTSTTHHHHHHHHHHHHH-TTS-HHHHHHHGGGHHHHHHTTT-SSS-HHHHHHHHHHHHHHHHHHHHHHS-SSTTSSPTTSHHHHHHHHHHHHHHHHHHHH--HHHHHHHHHHHHTSSS-TTHHHHHHHHHHHHHHH--HHHHHHHHHHHHHHHTS--TTS-HHHHHHHHHHHHHHHHHHS-HHHHHHHHHHHT-

Sequence (359 aa):
MITHEEDFDKANLVLTVDTQRGLQALLDYIIYLGIKANEVLPYFFQSNRIHTDSGMTTIGTYLLTLFKHQITSWLGITPQFITDNVGEINSVEQCRPIVAFLSTVLDLCSREKDIRQQYGRQFIHGIYTCWPQFSPLYYSTNIDDKLLIVTLLTKTFIIDSHQLILHEQFDNISQMYLSLLIDKQLNLTFKTRLLDLLPFFASLDTDEDLKEDKRKKWSDDFSRTLHTFTADCFPLKSTEFHKGTQEYHDYQGAIRKILSALELSSSFILFELLIWMLCCEQNHIFEDEILSSINRFIIKLNDHNKQMNLLDYIYSILFGKNILFRIEHRLNALEKFILKMLTSVKKTTLIEFYKKYIS

Radius of gyration: 25.34 Å; chains: 1; bounding box: 90×37×69 Å

=== Feature glossary ===
The record interleaves many kinds of information about one protein. Here is each kind framed as the question it answers.

Q: What are the backbone torsion angles?
A: φ (phi) and ψ (psi) are the two rotatable backbone dihedrals per residue: φ is the C(i-1)–N–Cα–C torsion, ψ is the N–Cα–C–N(i+1) torsion, both in degrees on (−180°, 180°]. α-helical residues cluster near (−60°, −45°); β-strand residues near (−120°, +130°). A Ramachandran plot is simply a scatter of (φ, ψ) for every residue.

Q: What is the amino-acid chain?
A: This is the polypeptide sequence — one letter per residue, N-terminus first. Length ranges from a few dozen residues for small domains to over a thousand for large multi-domain proteins.

Q: How mobile is each atom in the crystal?
A: For experimental (PDB) structures, the B-factor (temperature factor) quantifies the positional spread of each atom in the crystal — a combination of thermal vibration and static disorder — in units of Å². High B-factors mark flexible loops or poorly resolved regions; low B-factors mark the rigid, well-ordered core.

Q: Are the domains correctly placed relative to each other?
A: Predicted Aligned Error (PAE) is an AlphaFold confidence matrix: entry (i, j) is the expected error in the position of residue j, in ångströms, when the prediction is superimposed on the true structure at residue i. Low PAE within a block of residues means that block is internally rigid and well-predicted; high PAE between two blocks means their relative placement is uncertain even if each block individually is confident.

Q: How confident is the AlphaFold model at each residue?
A: pLDDT is the predicted lDDT-Cα score: AlphaFold's confidence that the local environment of each residue (all inter-atomic distances within 15 Å) is correctly placed. It is a per-residue number between 0 and 100, with higher meaning more reliable.

Q: What family and function is it annotated with?
A: Functional annotations link the protein to curated databases. InterPro entries identify conserved domains and families by matching the sequence against member-database signatures (Pfam, PROSITE, CDD, …). Gene Ontology (GO) terms describe molecular function, biological process, and cellular component in a controlled vocabulary. CATH places the structure in a hierarchical fold classification (Class/Architecture/Topology/Homologous-superfamily). The organism is the source species.

Q: How big and how compact is the whole molecule?
A: Three whole-structure scalars: the radius of gyration (RMS distance of Cα from centroid, in Å), the count of Cα–Cα contacts (pairs closer than 8 Å and separated by more than four residues in sequence — i.e. tertiary, not local, contacts), and the bounding-box dimensions. Together they distinguish compact globular folds from extended fibres or disordered chains.

Q: What known structures does this most resemble?
A: The Foldseek neighbor list gives the closest experimentally determined structures in the PDB, ranked by structural alignment. TM-score near 1 means near-identical fold; near 0.3 means only rough topology match. This is how one finds what a novel AlphaFold prediction most resembles in the solved-structure universe.

Q: Which residues are buried vs exposed?
A: SASA measures how much of the protein is reachable by solvent. It is computed by rolling a water-sized probe over the atomic surface and summing the exposed area (Å²). Per-residue SASA distinguishes core (buried, low SASA) from surface (exposed, high SASA) residues; total SASA is a whole-molecule size measure.

Q: Which residues are in helices, strands, or loops?
A: Eight-state secondary structure (DSSP): H is the canonical α-helix, G the tighter 3₁₀-helix, I the wider π-helix; E/B are β-structure, T and S are turns and bends, and '-' is everything else. DSSP derives these from the pattern of main-chain N–H···O=C hydrogen bonds, not from the sequence.

Q: Where is each backbone atom in 3D?
A: Structure coordinates are given as an mmCIF _atom_site loop: one row per atom with element, residue name, chain id, sequence number, and x/y/z position in Å. Only the four main-chain atoms per residue are included here; side chains are omitted to keep the record compact.

Q: What if only a Cα trace is available?
A: Three-state secondary structure (P-SEA) collapses the eight DSSP classes into helix (a), strand (b), and coil (c). P-SEA assigns these from Cα geometry alone — distances and angles — without requiring backbone oxygens, so it works on any Cα trace.

Q: What do the rendered images show?
A: The six renders are orthographic views along the three Cartesian axes in both directions. Representation (cartoon, sticks, or surface) and color scheme (sequence-rainbow or by-chain) vary across proteins so the training set covers all the common visualization conventions.

Q: What does the local fold look like, residue by residue?
A: Foldseek's 3Di representation compresses backbone geometry into a per-residue letter drawn from a learned twenty-state alphabet. It captures the tertiary interaction pattern around each residue — which residues are packed against it in space, regardless of where they are in sequence.

Q: What do the diagnostic plots show?
A: The contact map is a binary N×N matrix image: pixel (i, j) is dark where Cα_i and Cα_j are within 8 Å and |i−j|>4. Because the |i−j|>4 filter removes local helical contacts, off-diagonal stripes parallel to the main diagonal indicate parallel β-sheets; stripes perpendicular to it indicate antiparallel β-sheets. The Ramachandran plot scatters every residue's (φ, ψ) pair against the sterically allowed regions. The PAE heatmap renders the predicted-aligned-error matrix.